Protein AF-A0A538B039-F1 (afdb_monomer_lite)

Sequence (210 aa):
MARVQERHSLLANWRYVLATTNPPKGHVDPVSRWLVLTRAAVLPMTLTAALIAGLLGVNEPGFKWWLFALAPIGILLAHAANNLMNDLFDLDVGTDTGDYPRALYAPHPVLSGMVTRKRLTAAALLVNVLDLAILVVLFVERGWPVVAFALGGFFISAAYTAPPLRLKKHGLGEPSVLVVWGPLLVGGVYYSAVGTIRMKFSGDAKALTM

pLDDT: mean 87.08, std 16.03, range [39.31, 98.75]

Structure (mmCIF, N/CA/C/O backbone):
data_AF-A0A538B039-F1
#
_entry.id   AF-A0A538B039-F1
#
loop_
_atom_site.group_PDB
_atom_site.id
_atom_site.type_symbol
_atom_site.label_atom_id
_atom_site.label_alt_id
_atom_site.label_comp_id
_atom_site.label_asym_id
_atom_site.label_entity_id
_atom_site.label_seq_id
_atom_site.pdbx_PDB_ins_code
_atom_site.Cartn_x
_atom_site.Cartn_y
_atom_site.Cartn_z
_atom_site.occupancy
_atom_site.B_iso_or_equiv
_atom_site.auth_seq_id
_atom_site.auth_comp_id
_atom_site.auth_asym_id
_atom_site.auth_atom_id
_atom_site.pdbx_PDB_model_num
ATOM 1 N N . MET A 1 1 ? 35.711 -12.044 -25.426 1.00 39.31 1 MET A N 1
ATOM 2 C CA . MET A 1 1 ? 35.773 -11.947 -23.951 1.00 39.31 1 MET A CA 1
ATOM 3 C C . MET A 1 1 ? 34.365 -12.103 -23.397 1.00 39.31 1 MET A C 1
ATOM 5 O O . MET A 1 1 ? 33.557 -11.198 -23.559 1.00 39.31 1 MET A O 1
ATOM 9 N N . ALA A 1 2 ? 34.033 -13.268 -22.837 1.00 43.69 2 ALA A N 1
ATOM 10 C CA . ALA A 1 2 ? 32.743 -13.473 -22.184 1.00 43.69 2 ALA A CA 1
ATOM 11 C C . ALA A 1 2 ? 32.723 -12.641 -20.894 1.00 43.69 2 ALA A C 1
ATOM 13 O O . ALA A 1 2 ? 33.539 -12.882 -20.005 1.00 43.69 2 ALA A O 1
ATOM 14 N N . ARG A 1 3 ? 31.842 -11.635 -20.796 1.00 47.69 3 ARG A N 1
ATOM 15 C CA . ARG A 1 3 ? 31.578 -10.982 -19.507 1.00 47.69 3 ARG A CA 1
ATOM 16 C C . ARG A 1 3 ? 31.072 -12.068 -18.570 1.00 47.69 3 ARG A C 1
ATOM 18 O O . ARG A 1 3 ? 29.995 -12.613 -18.795 1.00 47.69 3 ARG A O 1
ATOM 25 N N . VAL A 1 4 ? 31.855 -12.389 -17.545 1.00 50.69 4 VAL A N 1
ATOM 26 C CA . VAL A 1 4 ? 31.370 -13.154 -16.401 1.00 50.69 4 VAL A CA 1
ATOM 27 C C . VAL A 1 4 ? 30.213 -12.339 -15.836 1.00 50.69 4 VAL A C 1
ATOM 29 O O . VAL A 1 4 ? 30.412 -11.258 -15.289 1.00 50.69 4 VAL A O 1
ATOM 32 N N . GLN A 1 5 ? 28.990 -12.798 -16.080 1.00 54.72 5 GLN A N 1
ATOM 33 C CA . GLN A 1 5 ? 27.802 -12.227 -15.472 1.00 54.72 5 GLN A CA 1
ATOM 34 C C . GLN A 1 5 ? 27.979 -12.421 -13.966 1.00 54.72 5 GLN A C 1
ATOM 36 O O . GLN A 1 5 ? 27.930 -13.562 -13.504 1.00 54.72 5 GLN A O 1
ATOM 41 N N . GLU A 1 6 ? 28.274 -11.350 -13.221 1.00 56.66 6 GLU A N 1
ATOM 42 C CA . GLU A 1 6 ? 28.370 -11.420 -11.762 1.00 56.66 6 GLU A CA 1
ATOM 43 C C . GLU A 1 6 ? 27.075 -12.048 -11.243 1.00 56.66 6 GLU A C 1
ATOM 45 O O . GLU A 1 6 ? 25.994 -11.463 -11.341 1.00 56.66 6 GLU A O 1
ATOM 50 N N . ARG A 1 7 ? 27.155 -13.287 -10.755 1.00 57.22 7 ARG A N 1
ATOM 51 C CA . ARG A 1 7 ? 26.022 -13.949 -10.117 1.00 57.22 7 ARG A CA 1
ATOM 52 C C . ARG A 1 7 ? 25.925 -13.399 -8.703 1.00 57.22 7 ARG A C 1
ATOM 54 O O . ARG A 1 7 ? 26.510 -13.948 -7.776 1.00 57.22 7 ARG A O 1
ATOM 61 N N . HIS A 1 8 ? 25.212 -12.290 -8.553 1.00 68.56 8 HIS A N 1
ATOM 62 C CA . HIS A 1 8 ? 24.798 -11.800 -7.242 1.00 68.56 8 HIS A CA 1
ATOM 63 C C . HIS A 1 8 ? 23.824 -12.811 -6.621 1.00 68.56 8 HIS A C 1
ATOM 65 O O . HIS A 1 8 ? 23.019 -13.427 -7.326 1.00 68.56 8 HIS A O 1
ATOM 71 N N . SER A 1 9 ? 23.912 -13.025 -5.306 1.00 87.88 9 SER A N 1
ATOM 72 C CA . SER A 1 9 ? 22.945 -13.874 -4.601 1.00 87.88 9 SER A CA 1
ATOM 73 C C . SER A 1 9 ? 21.550 -13.237 -4.644 1.00 87.88 9 SER A C 1
ATOM 75 O O . SER A 1 9 ? 21.425 -12.014 -4.729 1.00 87.88 9 SER A O 1
ATOM 77 N N . LEU A 1 10 ? 20.483 -14.041 -4.540 1.00 90.62 10 LEU A N 1
ATOM 78 C CA . LEU A 1 10 ? 19.108 -13.513 -4.521 1.00 90.62 10 LEU A CA 1
ATOM 79 C C . LEU A 1 10 ? 18.919 -12.463 -3.414 1.00 90.62 10 LEU A C 1
ATOM 81 O O . LEU A 1 10 ? 18.360 -11.399 -3.653 1.00 90.62 10 LEU A O 1
ATOM 85 N N . LEU A 1 11 ? 19.480 -12.706 -2.226 1.00 91.69 11 LEU A N 1
ATOM 86 C CA . LEU A 1 11 ? 19.440 -11.747 -1.121 1.00 91.69 11 LEU A CA 1
ATOM 87 C C . LEU A 1 11 ? 20.176 -10.440 -1.446 1.00 91.69 11 LEU A C 1
ATOM 89 O O . LEU A 1 11 ? 19.704 -9.370 -1.063 1.00 91.69 11 LEU A O 1
ATOM 93 N N . ALA A 1 12 ? 21.309 -10.503 -2.152 1.00 91.56 12 ALA A N 1
ATOM 94 C CA . ALA A 1 12 ? 22.018 -9.306 -2.595 1.00 91.56 12 ALA A CA 1
ATOM 95 C C . ALA A 1 12 ? 21.174 -8.504 -3.598 1.00 91.56 12 ALA A C 1
ATOM 97 O O . ALA A 1 12 ? 21.049 -7.290 -3.445 1.00 91.56 12 ALA A O 1
ATOM 98 N N . ASN A 1 13 ? 20.512 -9.177 -4.545 1.00 92.31 13 ASN A N 1
ATOM 99 C CA . ASN A 1 13 ? 19.592 -8.535 -5.486 1.00 92.31 13 ASN A CA 1
ATOM 100 C C . ASN A 1 13 ? 18.411 -7.870 -4.774 1.00 92.31 13 ASN A C 1
ATOM 102 O O . ASN A 1 13 ? 18.063 -6.735 -5.088 1.00 92.31 13 ASN A O 1
ATOM 106 N N . TRP A 1 14 ? 17.800 -8.539 -3.795 1.00 94.31 14 TRP A N 1
ATOM 107 C CA . TRP A 1 14 ? 16.666 -7.977 -3.058 1.00 94.31 14 TRP A CA 1
ATOM 108 C C . TRP A 1 14 ? 17.083 -6.759 -2.238 1.00 94.31 14 TRP A C 1
ATOM 110 O O . TRP A 1 14 ? 16.418 -5.727 -2.290 1.00 94.31 14 TRP A O 1
ATOM 120 N N . ARG A 1 15 ? 18.222 -6.837 -1.537 1.00 93.69 15 ARG A N 1
ATOM 121 C CA . ARG A 1 15 ? 18.788 -5.697 -0.799 1.00 93.69 15 ARG A CA 1
ATOM 122 C C . ARG A 1 15 ? 19.122 -4.540 -1.731 1.00 93.69 15 ARG A C 1
ATOM 124 O O . ARG A 1 15 ? 18.837 -3.400 -1.388 1.00 93.69 15 ARG A O 1
ATOM 131 N N . TYR A 1 16 ? 19.677 -4.828 -2.907 1.00 92.69 16 TYR A N 1
ATOM 132 C CA . TYR A 1 16 ? 19.968 -3.815 -3.914 1.00 92.69 16 TYR A CA 1
ATOM 133 C C . TYR A 1 16 ? 18.697 -3.100 -4.380 1.00 92.69 16 TYR A C 1
ATOM 135 O O . TYR A 1 16 ? 18.649 -1.871 -4.361 1.00 92.69 16 TYR A O 1
ATOM 143 N N . VAL A 1 17 ? 17.646 -3.849 -4.732 1.00 93.25 17 VAL A N 1
ATOM 144 C CA . VAL A 1 17 ? 16.359 -3.269 -5.148 1.00 93.25 17 VAL A CA 1
ATOM 145 C C . VAL A 1 17 ? 15.754 -2.421 -4.030 1.00 93.25 17 VAL A C 1
ATOM 147 O O . VAL A 1 17 ? 15.317 -1.301 -4.279 1.00 93.25 17 VAL A O 1
ATOM 150 N N . LEU A 1 18 ? 15.755 -2.917 -2.791 1.00 92.81 18 LEU A N 1
ATOM 151 C CA . LEU A 1 18 ? 15.211 -2.187 -1.642 1.00 92.81 18 LEU A CA 1
ATOM 152 C C . LEU A 1 18 ? 16.022 -0.933 -1.293 1.00 92.81 18 LEU A C 1
ATOM 154 O O . LEU A 1 18 ? 15.450 0.029 -0.799 1.00 92.81 18 LEU A O 1
ATOM 158 N N . ALA A 1 19 ? 17.328 -0.922 -1.558 1.00 91.50 19 ALA A N 1
ATOM 159 C CA . ALA A 1 19 ? 18.180 0.238 -1.307 1.00 91.50 19 ALA A CA 1
ATOM 160 C C . ALA A 1 19 ? 18.122 1.284 -2.429 1.00 91.50 19 ALA A C 1
ATOM 162 O O . ALA A 1 19 ? 18.319 2.467 -2.172 1.00 91.50 19 ALA A O 1
ATOM 163 N N . THR A 1 20 ? 17.890 0.862 -3.675 1.00 89.19 20 THR A N 1
ATOM 164 C CA . THR A 1 20 ? 18.064 1.729 -4.854 1.00 89.19 20 THR A CA 1
ATOM 165 C C . THR A 1 20 ? 16.790 1.977 -5.644 1.00 89.19 20 THR A C 1
ATOM 167 O O . THR A 1 20 ? 16.811 2.798 -6.555 1.00 89.19 20 THR A O 1
ATOM 170 N N . THR A 1 21 ? 15.700 1.255 -5.361 1.00 88.12 21 THR A N 1
ATOM 171 C CA . THR A 1 21 ? 14.475 1.163 -6.185 1.00 88.12 21 THR A CA 1
ATOM 172 C C . THR A 1 21 ? 14.686 0.673 -7.620 1.00 88.12 21 THR A C 1
ATOM 174 O O . THR A 1 21 ? 13.749 0.669 -8.415 1.00 88.12 21 THR A O 1
ATOM 177 N N . ASN A 1 22 ? 15.896 0.229 -7.958 1.00 89.38 22 ASN A N 1
ATOM 178 C CA . ASN A 1 22 ? 16.296 -0.103 -9.315 1.00 89.38 22 ASN A CA 1
ATOM 179 C C . ASN A 1 22 ? 16.477 -1.615 -9.499 1.00 89.38 22 ASN A C 1
ATOM 181 O O . ASN A 1 22 ? 16.836 -2.317 -8.548 1.00 89.38 22 ASN A O 1
ATOM 185 N N . PRO A 1 23 ? 16.255 -2.143 -10.717 1.00 89.69 23 PRO A N 1
ATOM 186 C CA . PRO A 1 23 ? 16.537 -3.543 -11.003 1.00 89.69 23 PRO A CA 1
ATOM 187 C C . PRO A 1 23 ? 18.044 -3.833 -10.889 1.00 89.69 23 PRO A C 1
ATOM 189 O O . PRO A 1 23 ? 18.860 -2.996 -11.286 1.00 89.69 23 PRO A O 1
ATOM 192 N N . PRO A 1 24 ? 18.441 -5.019 -10.389 1.00 88.62 24 PRO A N 1
ATOM 193 C CA . PRO A 1 24 ? 19.843 -5.424 -10.380 1.00 88.62 24 PRO A CA 1
ATOM 194 C C . PRO A 1 24 ? 20.378 -5.540 -11.815 1.00 88.62 24 PRO A C 1
ATOM 196 O O . PRO A 1 24 ? 19.629 -5.784 -12.764 1.00 88.62 24 PRO A O 1
ATOM 199 N N . LYS A 1 25 ? 21.697 -5.393 -11.986 1.00 84.12 25 LYS A N 1
ATOM 200 C CA . LYS A 1 25 ? 22.338 -5.580 -13.295 1.00 84.12 25 LYS A CA 1
ATOM 201 C C . LYS A 1 25 ? 22.189 -7.037 -13.751 1.00 84.12 25 LYS A C 1
ATOM 203 O O . LYS A 1 25 ? 22.506 -7.962 -13.009 1.00 84.12 25 LYS A O 1
ATOM 208 N N . GLY A 1 26 ? 21.783 -7.245 -15.003 1.00 83.31 26 GLY A N 1
ATOM 209 C CA . GLY A 1 26 ? 21.672 -8.579 -15.595 1.00 83.31 26 GLY A CA 1
ATOM 210 C C . GLY A 1 26 ? 20.300 -9.226 -15.387 1.00 83.31 26 GLY A C 1
ATOM 211 O O . GLY A 1 26 ? 19.282 -8.648 -15.754 1.00 83.31 26 GLY A O 1
ATOM 212 N N . HIS A 1 27 ? 20.268 -10.466 -14.887 1.00 82.81 27 HIS A N 1
ATOM 213 C CA . HIS A 1 27 ? 19.018 -11.221 -14.751 1.00 82.81 27 HIS A CA 1
ATOM 214 C C . HIS A 1 27 ? 18.204 -10.724 -13.551 1.00 82.81 27 HIS A C 1
ATOM 216 O O . HIS A 1 27 ? 18.712 -10.689 -12.433 1.00 82.81 27 HIS A O 1
ATOM 222 N N . VAL A 1 28 ? 16.928 -10.409 -13.782 1.00 89.44 28 VAL A N 1
ATOM 223 C CA . VAL A 1 28 ? 15.981 -10.002 -12.736 1.00 89.44 28 VAL A CA 1
ATOM 224 C C . VAL A 1 28 ? 15.049 -11.171 -12.426 1.00 89.44 28 VAL A C 1
ATOM 226 O O . VAL A 1 28 ? 14.195 -11.527 -13.248 1.00 89.44 28 VAL A O 1
ATOM 229 N N . ASP A 1 29 ? 15.212 -11.758 -11.240 1.00 92.88 29 ASP A N 1
ATOM 230 C CA . ASP A 1 29 ? 14.355 -12.838 -10.753 1.00 92.88 29 ASP A CA 1
ATOM 231 C C . ASP A 1 29 ? 12.926 -12.336 -10.447 1.00 92.88 29 ASP A C 1
ATOM 233 O O . ASP A 1 29 ? 12.697 -11.126 -10.337 1.00 92.88 29 ASP A O 1
ATOM 237 N N . PRO A 1 30 ? 11.930 -13.235 -10.324 1.00 94.06 30 PRO A N 1
ATOM 238 C CA . PRO A 1 30 ? 10.543 -12.836 -10.098 1.00 94.06 30 PRO A CA 1
ATOM 239 C C . PRO A 1 30 ? 10.322 -11.970 -8.851 1.00 94.06 30 PRO A C 1
ATOM 241 O O . PRO A 1 30 ? 9.476 -11.078 -8.897 1.00 94.06 30 PRO A O 1
ATOM 244 N N . VAL A 1 31 ? 11.081 -12.191 -7.770 1.00 95.25 31 VAL A N 1
ATOM 245 C CA . VAL A 1 31 ? 10.937 -11.425 -6.524 1.00 95.25 31 VAL A CA 1
ATOM 246 C C . VAL A 1 31 ? 11.544 -10.041 -6.697 1.00 95.25 31 VAL A C 1
ATOM 248 O O . VAL A 1 31 ? 10.855 -9.057 -6.449 1.00 95.25 31 VAL A O 1
ATOM 251 N N . SER A 1 32 ? 12.772 -9.929 -7.211 1.00 94.12 32 SER A N 1
ATOM 252 C CA . SER A 1 32 ? 13.348 -8.620 -7.551 1.00 94.12 32 SER A CA 1
ATOM 253 C C . SER A 1 32 ? 12.460 -7.838 -8.514 1.00 94.12 32 SER A C 1
ATOM 255 O O . SER A 1 32 ? 12.257 -6.643 -8.313 1.00 94.12 32 SER A O 1
ATOM 257 N N . ARG A 1 33 ? 11.875 -8.501 -9.521 1.00 94.31 33 ARG A N 1
ATOM 258 C CA . ARG A 1 33 ? 10.920 -7.865 -10.436 1.00 94.31 33 ARG A CA 1
ATOM 259 C C . ARG A 1 33 ? 9.720 -7.322 -9.669 1.00 94.31 33 ARG A C 1
ATOM 261 O O . ARG A 1 33 ? 9.366 -6.167 -9.863 1.00 94.31 33 ARG A O 1
ATOM 268 N N . TRP A 1 34 ? 9.117 -8.126 -8.796 1.00 95.81 34 TRP A N 1
ATOM 269 C CA . TRP A 1 34 ? 7.987 -7.691 -7.977 1.00 95.81 34 TRP A CA 1
ATOM 270 C C . TRP A 1 34 ? 8.340 -6.488 -7.099 1.00 95.81 34 TRP A C 1
ATOM 272 O O . TRP A 1 34 ? 7.624 -5.493 -7.122 1.00 95.81 34 TRP A O 1
ATOM 282 N N . LEU A 1 35 ? 9.483 -6.538 -6.408 1.00 95.31 35 LEU A N 1
ATOM 283 C CA . LEU A 1 35 ? 9.959 -5.459 -5.541 1.00 95.31 35 LEU A CA 1
ATOM 284 C C . LEU A 1 35 ? 10.177 -4.141 -6.301 1.00 95.31 35 LEU A C 1
ATOM 286 O O . LEU A 1 35 ? 9.859 -3.078 -5.768 1.00 95.31 35 LEU A O 1
ATOM 290 N N . VAL A 1 36 ? 10.693 -4.195 -7.535 1.00 93.69 36 VAL A N 1
ATOM 291 C CA . VAL A 1 36 ? 10.825 -3.004 -8.391 1.00 93.69 36 VAL A CA 1
ATOM 292 C C . VAL A 1 36 ? 9.447 -2.489 -8.809 1.00 93.69 36 VAL A C 1
ATOM 294 O O . VAL A 1 36 ? 9.169 -1.304 -8.644 1.00 93.69 36 VAL A O 1
ATOM 297 N N . LEU A 1 37 ? 8.572 -3.373 -9.306 1.00 93.50 37 LEU A N 1
ATOM 298 C CA . LEU A 1 37 ? 7.239 -3.007 -9.800 1.00 93.50 37 LEU A CA 1
ATOM 299 C C . LEU A 1 37 ? 6.373 -2.349 -8.721 1.00 93.50 37 LEU A C 1
ATOM 301 O O . LEU A 1 37 ? 5.734 -1.335 -8.975 1.00 93.50 37 LEU A O 1
ATOM 305 N N . THR A 1 38 ? 6.366 -2.889 -7.503 1.00 94.56 38 THR A N 1
ATOM 306 C CA . THR A 1 38 ? 5.582 -2.317 -6.397 1.00 94.56 38 THR A CA 1
ATOM 307 C C . THR A 1 38 ? 6.271 -1.140 -5.714 1.00 94.56 38 THR A C 1
ATOM 309 O O . THR A 1 38 ? 5.688 -0.540 -4.809 1.00 94.56 38 THR A O 1
ATOM 312 N N . ARG A 1 39 ? 7.512 -0.821 -6.112 1.00 93.69 39 ARG A N 1
ATOM 313 C CA . ARG A 1 39 ? 8.406 0.135 -5.443 1.00 93.69 39 ARG A CA 1
ATOM 314 C C . ARG A 1 39 ? 8.539 -0.182 -3.957 1.00 93.69 39 ARG A C 1
ATOM 316 O O . ARG A 1 39 ? 8.370 0.674 -3.094 1.00 93.69 39 ARG A O 1
ATOM 323 N N . ALA A 1 40 ? 8.853 -1.437 -3.649 1.00 94.69 40 ALA A N 1
ATOM 324 C CA . ALA A 1 40 ? 8.874 -1.950 -2.284 1.00 94.69 40 ALA A CA 1
ATOM 325 C C . ALA A 1 40 ? 9.755 -1.134 -1.318 1.00 94.69 40 ALA A C 1
ATOM 327 O O . ALA A 1 40 ? 9.459 -1.092 -0.129 1.00 94.69 40 ALA A O 1
ATOM 328 N N . ALA A 1 41 ? 10.783 -0.436 -1.812 1.00 93.69 41 ALA A N 1
ATOM 329 C CA . ALA A 1 41 ? 11.639 0.434 -1.002 1.00 93.69 41 ALA A CA 1
ATOM 330 C C . ALA A 1 41 ? 10.893 1.588 -0.303 1.00 93.69 41 ALA A C 1
ATOM 332 O O . ALA A 1 41 ? 11.369 2.075 0.717 1.00 93.69 41 ALA A O 1
ATOM 333 N N . VAL A 1 42 ? 9.733 2.020 -0.822 1.00 92.88 42 VAL A N 1
ATOM 334 C CA . VAL A 1 42 ? 8.900 3.067 -0.197 1.00 92.88 42 VAL A CA 1
ATOM 335 C C . VAL A 1 42 ? 7.742 2.497 0.627 1.00 92.88 42 VAL A C 1
ATOM 337 O O . VAL A 1 42 ? 6.969 3.238 1.221 1.00 92.88 42 VAL A O 1
ATOM 340 N N . LEU A 1 43 ? 7.593 1.177 0.723 1.00 95.69 43 LEU A N 1
ATOM 341 C CA . LEU A 1 43 ? 6.592 0.578 1.610 1.00 95.69 43 LEU A CA 1
ATOM 342 C C . LEU A 1 43 ? 6.932 0.696 3.112 1.00 95.69 43 LEU A C 1
ATOM 344 O O . LEU A 1 43 ? 5.990 0.839 3.894 1.00 95.69 43 LEU A O 1
ATOM 348 N N . PRO A 1 44 ? 8.209 0.735 3.557 1.00 96.25 44 PRO A N 1
ATOM 349 C CA . PRO A 1 44 ? 8.549 0.944 4.962 1.00 96.25 44 PRO A CA 1
ATOM 350 C C . PRO A 1 44 ? 7.914 2.185 5.596 1.00 96.25 44 PRO A C 1
ATOM 352 O O . PRO A 1 44 ? 7.435 2.077 6.714 1.00 96.25 44 PRO A O 1
ATOM 355 N N . MET A 1 45 ? 7.800 3.330 4.905 1.00 94.81 45 MET A N 1
ATOM 356 C CA . MET A 1 45 ? 7.103 4.510 5.471 1.00 94.81 45 MET A CA 1
ATOM 357 C C . MET A 1 45 ? 5.622 4.231 5.776 1.00 94.81 45 MET A C 1
ATOM 359 O O . MET A 1 45 ? 5.070 4.749 6.742 1.00 94.81 45 MET A O 1
ATOM 363 N N . THR A 1 46 ? 4.985 3.374 4.977 1.00 97.31 46 THR A N 1
ATOM 364 C CA . THR A 1 46 ? 3.575 2.984 5.143 1.00 97.31 46 THR A CA 1
ATOM 365 C C . THR A 1 46 ? 3.429 2.016 6.303 1.00 97.31 46 THR A C 1
ATOM 367 O O . THR A 1 46 ? 2.554 2.192 7.148 1.00 97.31 46 THR A O 1
ATOM 370 N N . LEU A 1 47 ? 4.338 1.041 6.386 1.00 97.88 47 LEU A N 1
ATOM 371 C CA . LEU A 1 47 ? 4.408 0.128 7.517 1.00 97.88 47 LEU A CA 1
ATOM 372 C C . LEU A 1 47 ? 4.669 0.888 8.822 1.00 97.88 47 LEU A C 1
ATOM 374 O O . LEU A 1 47 ? 3.971 0.655 9.798 1.00 97.88 47 LEU A O 1
ATOM 378 N N . THR A 1 48 ? 5.609 1.834 8.839 1.00 97.75 48 THR A N 1
ATOM 379 C CA . THR A 1 48 ? 5.902 2.657 10.019 1.00 97.75 48 THR A CA 1
ATOM 380 C C . THR A 1 48 ? 4.671 3.429 10.484 1.00 97.75 48 THR A C 1
ATOM 382 O O . THR A 1 48 ? 4.347 3.383 11.667 1.00 97.75 48 THR A O 1
ATOM 385 N N . ALA A 1 49 ? 3.938 4.082 9.577 1.00 97.56 49 ALA A N 1
ATOM 386 C CA . ALA A 1 49 ? 2.705 4.785 9.932 1.00 97.56 49 ALA A CA 1
ATOM 387 C C . ALA A 1 49 ? 1.635 3.829 10.503 1.00 97.56 49 ALA A C 1
ATOM 389 O O . ALA A 1 49 ? 0.997 4.130 11.513 1.00 97.56 49 ALA A O 1
ATOM 390 N N . ALA A 1 50 ? 1.495 2.632 9.929 1.00 98.38 50 ALA A N 1
ATOM 391 C CA . ALA A 1 50 ? 0.592 1.608 10.449 1.00 98.38 50 ALA A CA 1
ATOM 392 C C . ALA A 1 50 ? 1.021 1.090 11.838 1.00 98.38 50 ALA A C 1
ATOM 394 O O . ALA A 1 50 ? 0.184 0.889 12.715 1.00 98.38 50 ALA A O 1
ATOM 395 N N . LEU A 1 51 ? 2.325 0.923 12.078 1.00 98.38 51 LEU A N 1
ATOM 396 C CA . LEU A 1 51 ? 2.858 0.535 13.386 1.00 98.38 51 LEU A CA 1
ATOM 397 C C . LEU A 1 51 ? 2.650 1.632 14.435 1.00 98.38 51 LEU A C 1
ATOM 399 O O . LEU A 1 51 ? 2.304 1.312 15.569 1.00 98.38 51 LEU A O 1
ATOM 403 N N . ILE A 1 52 ? 2.779 2.910 14.063 1.00 98.31 52 ILE A N 1
ATOM 404 C CA . ILE A 1 52 ? 2.435 4.041 14.938 1.00 98.31 52 ILE A CA 1
ATOM 405 C C . ILE A 1 52 ? 0.963 3.956 15.360 1.00 98.31 52 ILE A C 1
ATOM 407 O O . ILE A 1 52 ? 0.664 4.102 16.541 1.00 98.31 52 ILE A O 1
ATOM 411 N N . ALA A 1 53 ? 0.046 3.646 14.439 1.00 97.94 53 ALA A N 1
ATOM 412 C CA . ALA A 1 53 ? -1.362 3.436 14.781 1.00 97.94 53 ALA A CA 1
ATOM 413 C C . ALA A 1 53 ? -1.559 2.297 15.795 1.00 97.94 53 ALA A C 1
ATOM 415 O O . ALA A 1 53 ? -2.349 2.427 16.730 1.00 97.94 53 ALA A O 1
ATOM 416 N N . GLY A 1 54 ? -0.803 1.206 15.641 1.00 97.75 54 GLY A N 1
ATOM 417 C CA . GLY A 1 54 ? -0.763 0.110 16.608 1.00 97.75 54 GLY A CA 1
ATOM 418 C C . GLY A 1 54 ? -0.291 0.566 17.985 1.00 97.75 54 GLY A C 1
ATOM 419 O O . GLY A 1 54 ? -0.970 0.311 18.973 1.00 97.75 54 GLY A O 1
ATOM 420 N N . LEU A 1 55 ? 0.821 1.303 18.051 1.00 97.81 55 LEU A N 1
ATOM 421 C CA . LEU A 1 55 ? 1.356 1.851 19.303 1.00 97.81 55 LEU A CA 1
ATOM 422 C C . LEU A 1 55 ? 0.357 2.781 20.005 1.00 97.81 55 LEU A C 1
ATOM 424 O O . LEU A 1 55 ? 0.229 2.729 21.225 1.00 97.81 55 LEU A O 1
ATOM 428 N N . LEU A 1 56 ? -0.374 3.597 19.242 1.00 96.19 56 LEU A N 1
ATOM 429 C CA . LEU A 1 56 ? -1.407 4.487 19.775 1.00 96.19 56 LEU A CA 1
ATOM 430 C C . LEU A 1 56 ? -2.657 3.728 20.250 1.00 96.19 56 LEU A C 1
ATOM 432 O O . LEU A 1 56 ? -3.328 4.180 21.174 1.00 96.19 56 LEU A O 1
ATOM 436 N N . GLY A 1 57 ? -2.995 2.605 19.609 1.00 96.56 57 GLY A N 1
ATOM 437 C CA . GLY A 1 57 ? -4.250 1.882 19.831 1.00 96.56 57 GLY A CA 1
ATOM 438 C C . GLY A 1 57 ? -4.170 0.667 20.748 1.00 96.56 57 GLY A C 1
ATOM 439 O O . GLY A 1 57 ? -5.202 0.260 21.267 1.00 96.56 57 GLY A O 1
ATOM 440 N N . VAL A 1 58 ? -2.991 0.081 20.969 1.00 97.62 58 VAL A N 1
ATOM 441 C CA . VAL A 1 58 ? -2.853 -1.248 21.602 1.00 97.62 58 VAL A CA 1
ATOM 442 C C . VAL A 1 58 ? -3.468 -1.350 23.005 1.00 97.62 58 VAL A C 1
ATOM 444 O O . VAL A 1 58 ? -3.914 -2.423 23.398 1.00 97.62 58 VAL A O 1
ATOM 447 N N . ASN A 1 59 ? -3.533 -0.238 23.742 1.00 95.94 59 ASN A N 1
ATOM 448 C CA . ASN A 1 59 ? -4.120 -0.173 25.086 1.00 95.94 59 ASN A CA 1
ATOM 449 C C . ASN A 1 59 ? -5.549 0.396 25.109 1.00 95.94 59 ASN A C 1
ATOM 451 O O . ASN A 1 59 ? -6.119 0.579 26.184 1.00 95.94 59 ASN A O 1
ATOM 455 N N . GLU A 1 60 ? -6.130 0.720 23.954 1.00 95.88 60 GLU A N 1
ATOM 456 C CA . GLU A 1 60 ? -7.481 1.269 23.891 1.00 95.88 60 GLU A CA 1
ATOM 457 C C . GLU A 1 60 ? -8.535 0.148 23.931 1.00 95.88 60 GLU A C 1
ATOM 459 O O . GLU A 1 60 ? -8.354 -0.921 23.332 1.00 95.88 60 GLU A O 1
ATOM 464 N N . PRO A 1 61 ? -9.669 0.369 24.621 1.00 94.38 61 PRO A N 1
ATOM 465 C CA . PRO A 1 61 ? -10.756 -0.599 24.645 1.00 94.38 61 PRO A CA 1
ATOM 466 C C . PRO A 1 61 ? -11.253 -0.909 23.229 1.00 94.38 61 PRO A C 1
ATOM 468 O O . PRO A 1 61 ? -11.539 -0.005 22.447 1.00 94.38 61 PRO A O 1
ATOM 471 N N . GLY A 1 62 ? -11.401 -2.196 22.912 1.00 94.69 62 GLY A N 1
ATOM 472 C CA . GLY A 1 62 ? -11.883 -2.648 21.602 1.00 94.69 62 GLY A CA 1
ATOM 473 C C . GLY A 1 62 ? -10.788 -2.917 20.567 1.00 94.69 62 GLY A C 1
ATOM 474 O O . GLY A 1 62 ? -11.121 -3.333 19.450 1.00 94.69 62 GLY A O 1
ATOM 475 N N . PHE A 1 63 ? -9.508 -2.748 20.928 1.00 97.88 63 PHE A N 1
ATOM 476 C CA . PHE A 1 63 ? -8.389 -3.165 20.085 1.00 97.88 63 PHE A CA 1
ATOM 477 C C . PHE A 1 63 ? -8.453 -4.671 19.785 1.00 97.88 63 PHE A C 1
ATOM 479 O O . PHE A 1 63 ? -8.369 -5.510 20.683 1.00 97.88 63 PHE A O 1
ATOM 486 N N . LYS A 1 64 ? -8.594 -5.028 18.505 1.00 98.50 64 LYS A N 1
ATOM 487 C CA . LYS A 1 64 ? -8.575 -6.415 18.023 1.00 98.50 64 LYS A CA 1
ATOM 488 C C . LYS A 1 64 ? -7.291 -6.662 17.231 1.00 98.50 64 LYS A C 1
ATOM 490 O O . LYS A 1 64 ? -7.125 -6.130 16.134 1.00 98.50 64 LYS A O 1
ATOM 495 N N . TRP A 1 65 ? -6.424 -7.537 17.743 1.00 98.31 65 TRP A N 1
ATOM 496 C CA . TRP A 1 65 ? -5.137 -7.881 17.116 1.00 98.31 65 TRP A CA 1
ATOM 497 C C . TRP A 1 65 ? -5.254 -8.353 15.669 1.00 98.31 65 TRP A C 1
ATOM 499 O O . TRP A 1 65 ? -4.420 -8.006 14.842 1.00 98.31 65 TRP A O 1
ATOM 509 N N . TRP A 1 66 ? -6.294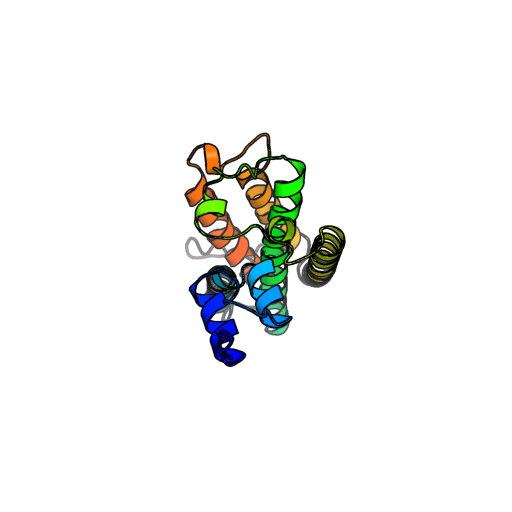 -9.116 15.342 1.00 98.56 66 TRP A N 1
ATOM 510 C CA . TRP A 1 66 ? -6.472 -9.626 13.986 1.00 98.56 66 TRP A CA 1
ATOM 511 C C . TRP A 1 66 ? -6.871 -8.521 12.994 1.00 98.56 66 TRP A C 1
ATOM 513 O O . TRP A 1 66 ? -6.392 -8.525 11.865 1.00 98.56 66 TRP A O 1
ATOM 523 N N . LEU A 1 67 ? -7.666 -7.529 13.420 1.00 98.56 67 LEU A N 1
ATOM 524 C CA . LEU A 1 67 ? -7.972 -6.348 12.604 1.00 98.56 67 LEU A CA 1
ATOM 525 C C . LEU A 1 67 ? -6.749 -5.446 12.463 1.00 98.56 67 LEU A C 1
ATOM 527 O O . LEU A 1 67 ? -6.497 -4.915 11.384 1.00 98.56 67 LEU A O 1
ATOM 531 N N . PHE A 1 68 ? -5.954 -5.325 13.529 1.00 98.56 68 PHE A N 1
ATOM 532 C CA . PHE A 1 68 ? -4.665 -4.649 13.461 1.00 98.56 68 PHE A CA 1
ATOM 533 C C . PHE A 1 68 ? -3.664 -5.373 12.560 1.00 98.56 68 PHE A C 1
ATOM 535 O O . PHE A 1 68 ? -2.847 -4.710 11.950 1.00 98.56 68 PHE A O 1
ATOM 542 N N . ALA A 1 69 ? -3.696 -6.698 12.439 1.00 98.44 69 ALA A N 1
ATOM 543 C CA . ALA A 1 69 ? -2.854 -7.406 11.475 1.00 98.44 69 ALA A CA 1
ATOM 544 C C . ALA A 1 69 ? -3.360 -7.202 10.037 1.00 98.44 69 ALA A C 1
ATOM 546 O O . ALA A 1 69 ? -2.566 -7.025 9.115 1.00 98.44 69 ALA A O 1
ATOM 547 N N . LEU A 1 70 ? -4.681 -7.190 9.848 1.00 98.69 70 LEU A N 1
ATOM 548 C CA . LEU A 1 70 ? -5.314 -7.104 8.536 1.00 98.69 70 LEU A CA 1
ATOM 549 C C . LEU A 1 70 ? -5.218 -5.700 7.908 1.00 98.69 70 LEU A C 1
ATOM 551 O O . LEU A 1 70 ? -4.942 -5.582 6.716 1.00 98.69 70 LEU A O 1
ATOM 555 N N . ALA A 1 71 ? -5.398 -4.632 8.690 1.00 98.50 71 ALA A N 1
ATOM 556 C CA . ALA A 1 71 ? -5.409 -3.259 8.173 1.00 98.50 71 ALA A CA 1
ATOM 557 C C . ALA A 1 71 ? -4.065 -2.785 7.564 1.00 98.50 71 ALA A C 1
ATOM 559 O O . ALA A 1 71 ? -4.086 -2.219 6.469 1.00 98.50 71 ALA A O 1
ATOM 560 N N . PRO A 1 72 ? -2.889 -3.045 8.172 1.00 98.56 72 PRO A N 1
ATOM 561 C CA . PRO A 1 72 ? -1.584 -2.796 7.568 1.00 98.56 72 PRO A CA 1
ATOM 562 C C . PRO A 1 72 ? -1.369 -3.582 6.272 1.00 98.56 72 PRO A C 1
ATOM 564 O O . PRO A 1 72 ? -0.757 -3.064 5.345 1.00 98.56 72 PRO A O 1
ATOM 567 N N . ILE A 1 73 ? -1.880 -4.816 6.179 1.00 98.75 73 ILE A N 1
ATOM 568 C CA . ILE A 1 73 ? -1.804 -5.598 4.937 1.00 98.75 73 ILE A CA 1
ATOM 569 C C . ILE A 1 73 ? -2.615 -4.899 3.843 1.00 98.75 73 ILE A C 1
ATOM 571 O O . ILE A 1 73 ? -2.078 -4.677 2.761 1.00 98.75 73 ILE A O 1
ATOM 575 N N . GLY A 1 74 ? -3.853 -4.489 4.143 1.00 98.31 74 GLY A N 1
ATOM 576 C CA . GLY A 1 74 ? -4.688 -3.708 3.224 1.00 98.31 74 GLY A CA 1
ATOM 577 C C . GLY A 1 74 ? -3.970 -2.452 2.734 1.00 98.31 74 GLY A C 1
ATOM 578 O O . GLY A 1 74 ? -3.707 -2.311 1.548 1.00 98.31 74 GLY A O 1
ATOM 579 N N . ILE A 1 75 ? -3.504 -1.586 3.638 1.00 97.75 75 ILE A N 1
ATOM 580 C CA . ILE A 1 75 ? -2.865 -0.333 3.210 1.00 97.75 75 ILE A CA 1
ATOM 581 C C . ILE A 1 75 ? -1.545 -0.542 2.441 1.00 97.75 75 ILE A C 1
ATOM 583 O O . ILE A 1 75 ? -1.214 0.243 1.550 1.00 97.75 75 ILE A O 1
ATOM 587 N N . LEU A 1 76 ? -0.782 -1.601 2.736 1.00 98.44 76 LEU A N 1
ATOM 588 C CA . LEU A 1 76 ? 0.404 -1.955 1.952 1.00 98.44 76 LEU A CA 1
ATOM 589 C C . LEU A 1 76 ? 0.025 -2.408 0.537 1.00 98.44 76 LEU A C 1
ATOM 591 O O . LEU A 1 76 ? 0.710 -2.033 -0.418 1.00 98.44 76 LEU A O 1
ATOM 595 N N . LEU A 1 77 ? -1.066 -3.168 0.391 1.00 98.44 77 LEU A N 1
ATOM 596 C CA . LEU A 1 77 ? -1.623 -3.525 -0.914 1.00 98.44 77 LEU A CA 1
ATOM 597 C C . LEU A 1 77 ? -2.148 -2.286 -1.643 1.00 98.44 77 LEU A C 1
ATOM 599 O O . LEU A 1 77 ? -1.805 -2.112 -2.808 1.00 98.44 77 LEU A O 1
ATOM 603 N N . ALA A 1 78 ? -2.868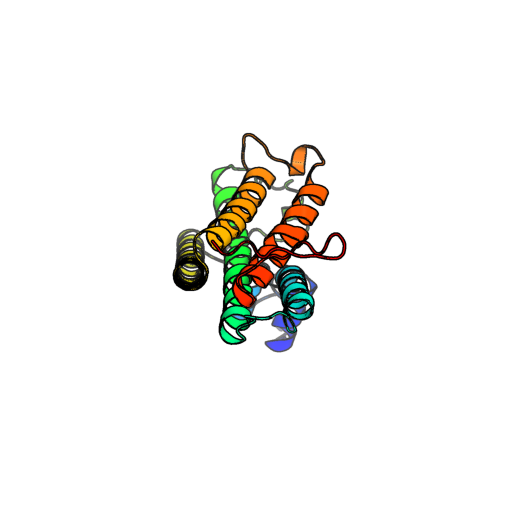 -1.387 -0.970 1.00 97.38 78 ALA A N 1
ATOM 604 C CA . ALA A 1 78 ? -3.341 -0.127 -1.540 1.00 97.38 78 ALA A CA 1
ATO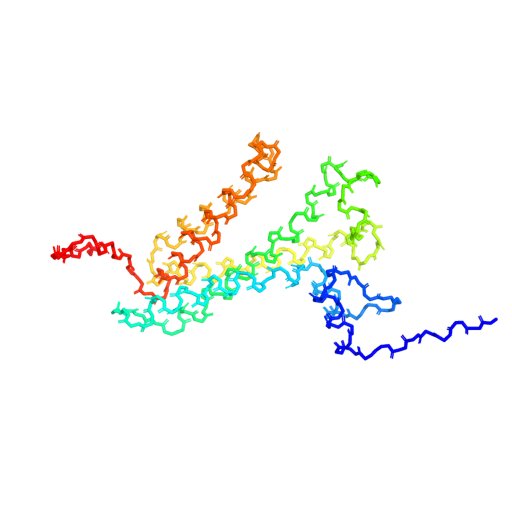M 605 C C . ALA A 1 78 ? -2.180 0.738 -2.066 1.00 97.38 78 ALA A C 1
ATOM 607 O O . ALA A 1 78 ? -2.231 1.259 -3.182 1.00 97.38 78 ALA A O 1
ATOM 608 N N . HIS A 1 79 ? -1.082 0.855 -1.311 1.00 97.19 79 HIS A N 1
ATOM 609 C CA . HIS A 1 79 ? 0.101 1.593 -1.760 1.00 97.19 79 HIS A CA 1
ATOM 610 C C . HIS A 1 79 ? 0.801 0.884 -2.931 1.00 97.19 79 HIS A C 1
ATOM 612 O O . HIS A 1 79 ? 1.146 1.526 -3.926 1.00 97.19 79 HIS A O 1
ATOM 618 N N . ALA A 1 80 ? 0.963 -0.441 -2.875 1.00 97.19 80 ALA A N 1
ATOM 619 C CA . ALA A 1 80 ? 1.507 -1.203 -3.997 1.00 97.19 80 ALA A CA 1
ATOM 620 C C . ALA A 1 80 ? 0.637 -1.049 -5.260 1.00 97.19 80 ALA A C 1
ATOM 622 O O . ALA A 1 80 ? 1.170 -0.773 -6.334 1.00 97.19 80 ALA A O 1
ATOM 623 N N . ALA A 1 81 ? -0.689 -1.144 -5.133 1.00 96.06 81 ALA A N 1
ATOM 624 C CA . ALA A 1 81 ? -1.647 -0.910 -6.207 1.00 96.06 81 ALA A CA 1
ATOM 625 C C . ALA A 1 81 ? -1.503 0.501 -6.780 1.00 96.06 81 ALA A C 1
ATOM 627 O O . ALA A 1 81 ? -1.395 0.645 -7.994 1.00 96.06 81 ALA A O 1
ATOM 628 N N . ASN A 1 82 ? -1.413 1.530 -5.934 1.00 93.81 82 ASN A N 1
ATOM 629 C CA . ASN A 1 82 ? -1.186 2.906 -6.369 1.00 93.81 82 ASN A CA 1
ATOM 630 C C . ASN A 1 82 ? 0.117 3.046 -7.173 1.00 93.81 82 ASN A C 1
ATOM 632 O O . ASN A 1 82 ? 0.152 3.739 -8.188 1.00 93.81 82 ASN A O 1
ATOM 636 N N . ASN A 1 83 ? 1.189 2.359 -6.773 1.00 93.56 83 ASN A N 1
ATOM 637 C CA . ASN A 1 83 ? 2.448 2.368 -7.519 1.00 93.56 83 ASN A CA 1
ATOM 638 C C . ASN A 1 83 ? 2.311 1.717 -8.903 1.00 93.56 83 ASN A C 1
ATOM 640 O O . ASN A 1 83 ? 2.726 2.328 -9.890 1.00 93.56 83 ASN A O 1
ATOM 644 N N . LEU A 1 84 ? 1.664 0.549 -8.986 1.00 94.12 84 LEU A N 1
ATOM 645 C CA . LEU A 1 84 ? 1.410 -0.148 -10.254 1.00 94.12 84 LEU A CA 1
ATOM 646 C C . LEU A 1 84 ? 0.476 0.652 -11.174 1.00 94.12 84 LEU A C 1
ATOM 648 O O . LEU A 1 84 ? 0.720 0.745 -12.374 1.00 94.12 84 LEU A O 1
ATOM 652 N N . MET A 1 85 ? -0.584 1.243 -10.615 1.00 90.81 85 MET A N 1
ATOM 653 C CA . MET A 1 85 ? -1.537 2.076 -11.350 1.00 90.81 85 MET A CA 1
ATOM 654 C C . MET A 1 85 ? -0.875 3.348 -11.877 1.00 90.81 85 MET A C 1
ATOM 656 O O . MET A 1 85 ? -1.130 3.722 -13.015 1.00 90.81 85 MET A O 1
ATOM 660 N N . ASN A 1 86 ? 0.024 3.972 -11.109 1.00 87.75 86 ASN A N 1
ATOM 661 C CA . ASN A 1 86 ? 0.809 5.107 -11.597 1.00 87.75 86 ASN A CA 1
ATOM 662 C C . ASN A 1 86 ? 1.649 4.726 -12.828 1.00 87.75 86 ASN A C 1
ATOM 664 O O . ASN A 1 86 ? 1.581 5.434 -13.823 1.00 87.75 86 ASN A O 1
ATOM 668 N N . ASP A 1 87 ? 2.355 3.586 -12.812 1.00 88.50 87 ASP A N 1
ATOM 669 C CA . ASP A 1 87 ? 3.102 3.124 -14.000 1.00 88.50 87 ASP A CA 1
ATOM 670 C C . ASP A 1 87 ? 2.166 2.778 -15.187 1.00 88.50 87 ASP A C 1
ATOM 672 O O . ASP A 1 87 ? 2.574 2.832 -16.343 1.00 88.50 87 ASP A O 1
ATOM 676 N N . LEU A 1 88 ? 0.899 2.416 -14.946 1.00 87.06 88 LEU A N 1
ATOM 677 C CA . LEU A 1 88 ? -0.083 2.214 -16.022 1.00 87.06 88 LEU A CA 1
ATOM 678 C C . LEU A 1 88 ? -0.591 3.536 -16.604 1.00 87.06 88 LEU A C 1
ATOM 680 O O . LEU A 1 88 ? -0.699 3.650 -17.821 1.00 87.06 88 LEU A O 1
ATOM 684 N N . PHE A 1 89 ? -0.896 4.522 -15.760 1.00 81.25 89 PHE A N 1
ATOM 685 C CA . PHE A 1 89 ? -1.373 5.831 -16.206 1.00 81.25 89 PHE A CA 1
ATOM 686 C C . PHE A 1 89 ? -0.274 6.643 -16.893 1.00 81.25 89 PHE A C 1
ATOM 688 O O . PHE A 1 89 ? -0.559 7.328 -17.876 1.00 81.25 89 PHE A O 1
ATOM 695 N N . ASP A 1 90 ? 0.975 6.526 -16.436 1.00 76.31 90 ASP A N 1
ATOM 696 C CA . ASP A 1 90 ? 2.126 7.191 -17.056 1.00 76.31 90 ASP A CA 1
ATOM 697 C C . ASP A 1 90 ? 2.299 6.761 -18.535 1.00 76.31 90 ASP A C 1
ATOM 699 O O . ASP A 1 90 ? 2.672 7.588 -19.372 1.00 76.31 90 ASP A O 1
ATOM 703 N N . LEU A 1 91 ? 1.909 5.524 -18.894 1.00 75.31 91 LEU A N 1
ATOM 704 C CA . LEU A 1 91 ? 1.881 5.043 -20.287 1.00 75.31 91 LEU A CA 1
ATOM 705 C C . LEU A 1 91 ? 0.801 5.702 -21.152 1.00 75.31 91 LEU A C 1
ATOM 707 O O . LEU A 1 91 ? 1.005 5.866 -22.353 1.00 75.31 91 LEU A O 1
ATOM 711 N N . ASP A 1 92 ? -0.357 6.021 -20.574 1.00 65.88 92 ASP A N 1
ATOM 712 C CA . ASP A 1 92 ? -1.523 6.507 -21.321 1.00 65.88 92 ASP A CA 1
ATOM 713 C C . ASP A 1 92 ? -1.504 8.029 -21.515 1.00 65.88 92 ASP A C 1
ATOM 715 O O . ASP A 1 92 ? -2.027 8.537 -22.504 1.00 65.88 92 ASP A O 1
ATOM 719 N N . VAL A 1 93 ? -0.878 8.768 -20.594 1.00 58.66 93 VAL A N 1
ATOM 720 C CA . VAL A 1 93 ? -0.828 10.241 -20.629 1.00 58.66 93 VAL A CA 1
ATOM 721 C C . VAL A 1 93 ? 0.343 10.762 -21.481 1.00 58.66 93 VAL A C 1
ATOM 723 O O . VAL A 1 93 ? 0.419 11.958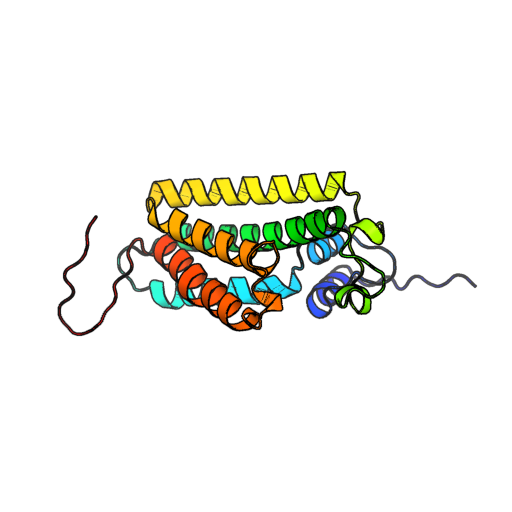 -21.762 1.00 58.66 93 VAL A O 1
ATOM 726 N N . GLY A 1 94 ? 1.256 9.889 -21.926 1.00 53.88 94 GLY A N 1
ATOM 727 C CA . GLY A 1 94 ? 2.423 10.285 -22.727 1.00 53.88 94 GLY A CA 1
ATOM 728 C C . GLY A 1 94 ? 3.415 11.171 -21.962 1.00 53.88 94 GLY A C 1
ATOM 729 O O . GLY A 1 94 ? 4.206 11.885 -22.572 1.00 53.88 94 GLY A O 1
ATOM 730 N N . THR A 1 95 ? 3.357 11.160 -20.625 1.00 52.75 95 THR A N 1
ATOM 731 C CA . THR A 1 95 ? 4.236 11.943 -19.739 1.00 52.75 95 THR A CA 1
ATOM 732 C C . THR A 1 95 ? 5.650 11.385 -19.624 1.00 52.75 95 THR A C 1
ATOM 734 O O . THR A 1 95 ? 6.536 12.107 -19.170 1.00 52.75 95 THR A O 1
ATOM 737 N N . ASP A 1 96 ? 5.872 10.148 -20.066 1.00 51.22 96 ASP A N 1
ATOM 738 C CA . ASP A 1 96 ? 7.198 9.548 -20.202 1.00 51.22 96 ASP A CA 1
ATOM 739 C C . ASP A 1 96 ? 7.855 9.985 -21.524 1.00 51.22 96 ASP A C 1
ATOM 741 O O . ASP A 1 96 ? 7.983 9.219 -22.480 1.00 51.22 96 ASP A O 1
ATOM 745 N N . THR A 1 97 ? 8.285 11.246 -21.590 1.00 53.84 97 THR A N 1
ATOM 746 C CA . THR A 1 97 ? 9.359 11.649 -22.509 1.00 53.84 97 THR A CA 1
ATOM 747 C C . THR A 1 97 ? 10.711 11.301 -21.875 1.00 53.84 97 THR A C 1
ATOM 749 O O . THR A 1 97 ? 10.811 11.167 -20.655 1.00 53.84 97 THR A O 1
ATOM 752 N N . GLY A 1 98 ? 11.776 11.153 -22.673 1.00 49.03 98 GLY A N 1
ATOM 753 C CA . GLY A 1 98 ? 13.127 10.844 -22.162 1.00 49.03 98 GLY A CA 1
ATOM 754 C C . GLY A 1 98 ? 13.655 11.836 -21.109 1.00 49.03 98 GLY A C 1
ATOM 755 O O . GLY A 1 98 ? 14.542 11.489 -20.336 1.00 49.03 98 GLY A O 1
ATOM 756 N N . ASP A 1 99 ? 13.048 13.024 -21.038 1.00 53.00 99 ASP A N 1
ATOM 757 C CA . ASP A 1 99 ? 13.375 14.110 -20.112 1.00 53.00 99 ASP A CA 1
ATOM 758 C C . ASP A 1 99 ? 12.519 14.104 -18.829 1.00 53.00 99 ASP A C 1
ATOM 760 O O . ASP A 1 99 ? 12.646 14.996 -17.985 1.00 53.00 99 ASP A O 1
ATOM 764 N N . TYR A 1 100 ? 11.621 13.126 -18.654 1.00 60.81 100 TYR A N 1
ATOM 765 C CA . TYR A 1 100 ? 10.851 12.990 -17.421 1.00 60.81 100 TYR A CA 1
ATOM 766 C C . TYR A 1 100 ? 11.815 12.752 -16.243 1.00 60.81 100 TYR A C 1
ATOM 768 O O . TYR A 1 100 ? 12.600 11.803 -16.292 1.00 60.81 100 TYR A O 1
ATOM 776 N N . PRO A 1 101 ? 11.766 13.542 -15.148 1.00 59.72 101 PRO A N 1
ATOM 777 C CA . PRO A 1 101 ? 12.782 13.490 -14.092 1.00 59.72 101 PRO A CA 1
ATOM 778 C C . PRO A 1 101 ? 13.025 12.101 -13.500 1.00 59.72 101 PRO A C 1
ATOM 780 O O . PRO A 1 101 ? 14.137 11.806 -13.080 1.00 59.72 101 PRO A O 1
ATOM 783 N N . ARG A 1 102 ? 12.008 11.228 -13.477 1.00 67.56 102 ARG A N 1
ATOM 784 C CA . ARG A 1 102 ? 12.154 9.848 -12.991 1.00 67.56 102 ARG A CA 1
ATOM 785 C C . ARG A 1 102 ? 12.957 8.965 -13.945 1.00 67.56 102 ARG A C 1
ATOM 787 O O . ARG A 1 102 ? 13.714 8.125 -13.467 1.00 67.56 102 ARG A O 1
ATOM 794 N N . ALA A 1 103 ? 12.845 9.175 -15.257 1.00 61.44 103 ALA A N 1
ATOM 795 C CA . ALA A 1 103 ? 13.610 8.425 -16.252 1.00 61.44 103 ALA A CA 1
ATOM 796 C C . ALA A 1 103 ? 15.131 8.610 -16.074 1.00 61.44 103 ALA A C 1
ATOM 798 O O . ALA A 1 103 ? 15.900 7.729 -16.451 1.00 61.44 103 ALA A O 1
ATOM 799 N N . LEU A 1 104 ? 15.556 9.702 -15.422 1.00 61.50 104 LEU A N 1
ATOM 800 C CA . LEU A 1 104 ? 16.958 9.987 -15.106 1.00 61.50 104 LEU A CA 1
ATOM 801 C C . LEU A 1 104 ? 17.566 9.040 -14.058 1.00 61.50 104 LEU A C 1
ATOM 803 O O . LEU A 1 104 ? 18.787 8.910 -14.006 1.00 61.50 104 LEU A O 1
ATOM 807 N N . TYR A 1 105 ? 16.754 8.398 -13.210 1.00 63.59 105 TYR A N 1
ATOM 808 C CA . TYR A 1 105 ? 17.260 7.572 -12.103 1.00 63.59 105 TYR A CA 1
ATOM 809 C C . TYR A 1 105 ? 16.519 6.245 -11.880 1.00 63.59 105 TYR A C 1
ATOM 811 O O . TYR A 1 105 ? 16.975 5.443 -11.062 1.00 63.59 105 TYR A O 1
ATOM 819 N N . ALA A 1 106 ? 15.407 5.990 -12.580 1.00 73.81 106 ALA A N 1
ATOM 820 C CA . ALA A 1 106 ? 14.701 4.712 -12.545 1.00 73.81 106 ALA A CA 1
ATOM 821 C C . ALA A 1 106 ? 14.032 4.384 -13.897 1.00 73.81 106 ALA A C 1
ATOM 823 O O . ALA A 1 106 ? 13.214 5.171 -14.382 1.00 73.81 106 ALA A O 1
ATOM 824 N N . PRO A 1 107 ? 14.314 3.214 -14.504 1.00 78.12 107 PRO A N 1
ATOM 825 C CA . PRO A 1 107 ? 13.710 2.834 -15.775 1.00 78.12 107 PRO A CA 1
ATOM 826 C C . PRO A 1 107 ? 12.215 2.533 -15.611 1.00 78.12 107 PRO A C 1
ATOM 828 O O . PRO A 1 107 ? 11.815 1.810 -14.695 1.00 78.12 107 PRO A O 1
ATOM 831 N N . HIS A 1 108 ? 11.382 3.026 -16.535 1.00 85.81 108 HIS A N 1
ATOM 832 C CA . HIS A 1 108 ? 9.957 2.692 -16.538 1.00 85.81 108 HIS A CA 1
ATOM 833 C C . HIS A 1 108 ? 9.760 1.181 -16.796 1.00 85.81 108 HIS A C 1
ATOM 835 O O . HIS A 1 108 ? 10.337 0.651 -17.758 1.00 85.81 108 HIS A O 1
ATOM 841 N N . PRO A 1 109 ? 8.956 0.447 -15.999 1.00 86.00 109 PRO A N 1
ATOM 842 C CA . PRO A 1 109 ? 8.921 -1.016 -16.079 1.00 86.00 109 PRO A CA 1
ATOM 843 C C . PRO A 1 109 ? 8.449 -1.588 -17.420 1.00 86.00 109 PRO A C 1
ATOM 845 O O . PRO A 1 109 ? 8.936 -2.630 -17.859 1.00 86.00 109 PRO A O 1
ATOM 848 N N . VAL A 1 110 ? 7.510 -0.915 -18.088 1.00 87.69 110 VAL A N 1
ATOM 849 C CA . VAL A 1 110 ? 7.013 -1.365 -19.397 1.00 87.69 110 VAL A CA 1
ATOM 850 C C . VAL A 1 110 ? 7.933 -0.920 -20.531 1.00 87.69 110 VAL A C 1
ATOM 852 O O . VAL A 1 110 ? 8.229 -1.723 -21.411 1.00 87.69 110 VAL A O 1
ATOM 855 N N . LEU A 1 111 ? 8.445 0.316 -20.492 1.00 84.88 111 LEU A N 1
ATOM 856 C CA . LEU A 1 111 ? 9.296 0.855 -21.564 1.00 84.88 111 LEU A CA 1
ATOM 857 C C . LEU A 1 111 ? 10.679 0.189 -21.588 1.00 84.88 111 LEU A C 1
ATOM 859 O O . LEU A 1 111 ? 11.266 0.020 -22.649 1.00 84.88 111 LEU A O 1
ATOM 863 N N . SER A 1 112 ? 11.173 -0.258 -20.431 1.00 85.19 112 SER A N 1
ATOM 864 C CA . SER A 1 112 ? 12.412 -1.043 -20.320 1.00 85.19 112 SER A CA 1
ATOM 865 C C . SER A 1 112 ? 12.262 -2.519 -20.709 1.00 85.19 112 SER A C 1
ATOM 867 O O . SER A 1 112 ? 13.242 -3.262 -20.681 1.00 85.19 112 SER A O 1
ATOM 869 N N . GLY A 1 113 ? 11.047 -2.980 -21.031 1.00 87.25 113 GLY A N 1
ATOM 870 C CA . GLY A 1 113 ? 10.770 -4.383 -21.349 1.00 87.25 113 GLY A CA 1
ATOM 871 C C . GLY A 1 113 ? 10.749 -5.327 -20.137 1.00 87.25 113 GLY A C 1
ATOM 872 O O . GLY A 1 113 ? 10.654 -6.541 -20.315 1.00 87.25 113 GLY A O 1
ATOM 873 N N . MET A 1 114 ? 10.803 -4.810 -18.902 1.00 89.25 114 MET A N 1
ATOM 874 C CA . MET A 1 114 ? 10.797 -5.625 -17.678 1.00 89.25 114 MET A CA 1
ATOM 875 C C . MET A 1 114 ? 9.475 -6.383 -17.482 1.00 89.25 114 MET A C 1
ATOM 877 O O . MET A 1 114 ? 9.461 -7.509 -16.972 1.00 89.25 114 MET A O 1
ATOM 881 N N . VAL A 1 115 ? 8.359 -5.770 -17.881 1.00 93.12 115 VAL A N 1
ATOM 882 C CA . VAL A 1 115 ? 7.020 -6.363 -17.840 1.00 93.12 115 VAL A CA 1
ATOM 883 C C . VAL A 1 115 ? 6.184 -5.859 -19.017 1.00 93.12 115 VAL A C 1
ATOM 885 O O . VAL A 1 115 ? 6.281 -4.711 -19.427 1.00 93.12 115 VAL A O 1
ATOM 888 N N . THR A 1 116 ? 5.322 -6.707 -19.573 1.00 93.50 116 THR A N 1
ATOM 889 C CA . THR A 1 116 ? 4.349 -6.268 -20.588 1.00 93.50 116 THR A CA 1
ATOM 890 C C . THR A 1 116 ? 3.223 -5.461 -19.936 1.00 93.50 116 THR A C 1
ATOM 892 O O . THR A 1 116 ? 2.784 -5.849 -18.849 1.00 93.50 116 THR A O 1
ATOM 895 N N . ARG A 1 117 ? 2.638 -4.479 -20.636 1.00 92.81 117 ARG A N 1
ATOM 896 C CA . ARG A 1 117 ? 1.440 -3.745 -20.174 1.00 92.81 117 ARG A CA 1
ATOM 897 C C . ARG A 1 117 ? 0.330 -4.673 -19.659 1.00 92.81 117 ARG A C 1
ATOM 899 O O . ARG A 1 117 ? -0.127 -4.498 -18.540 1.00 92.81 117 ARG A O 1
ATOM 906 N N . LYS A 1 118 ? -0.021 -5.732 -20.406 1.00 94.94 118 LYS A N 1
ATOM 907 C CA . LYS A 1 118 ? -1.053 -6.716 -20.007 1.00 94.94 118 LYS A CA 1
ATOM 908 C C . LYS A 1 118 ? -0.775 -7.360 -18.641 1.00 94.94 118 LYS A C 1
ATOM 910 O O . LYS A 1 118 ? -1.680 -7.486 -17.823 1.00 94.94 118 LYS A O 1
ATOM 915 N N . ARG A 1 119 ? 0.474 -7.769 -18.390 1.00 95.81 119 ARG A N 1
ATOM 916 C CA . ARG A 1 119 ? 0.894 -8.353 -17.102 1.00 95.81 119 ARG A CA 1
ATOM 917 C C . ARG A 1 119 ? 0.885 -7.323 -15.974 1.00 95.81 119 ARG A C 1
ATOM 919 O O . ARG A 1 119 ? 0.482 -7.674 -14.873 1.00 95.81 119 ARG A O 1
ATOM 926 N N . LEU A 1 120 ? 1.287 -6.080 -16.244 1.00 95.31 120 LEU A N 1
ATOM 927 C CA . LEU A 1 120 ? 1.221 -5.000 -15.259 1.00 95.31 120 LEU A CA 1
ATOM 928 C C . LEU A 1 120 ? -0.234 -4.690 -14.871 1.00 95.31 120 LEU A C 1
ATOM 930 O O . LEU A 1 120 ? -0.542 -4.622 -13.688 1.00 95.31 120 LEU A O 1
ATOM 934 N N . THR A 1 121 ? -1.143 -4.610 -15.848 1.00 95.62 121 THR A N 1
ATOM 935 C CA . THR A 1 121 ? -2.586 -4.447 -15.607 1.00 95.62 121 THR A CA 1
ATOM 936 C C . THR A 1 121 ? -3.166 -5.607 -14.804 1.00 95.62 121 THR A C 1
ATOM 938 O O . THR A 1 121 ? -3.894 -5.376 -13.846 1.00 95.62 121 THR A O 1
ATOM 941 N N . ALA A 1 122 ? -2.819 -6.852 -15.145 1.00 97.38 122 ALA A N 1
ATOM 942 C CA . ALA A 1 122 ? -3.273 -8.019 -14.391 1.00 97.38 122 ALA A CA 1
ATOM 943 C C . ALA A 1 122 ? -2.767 -8.003 -12.937 1.00 97.38 122 ALA A C 1
ATOM 945 O O . ALA A 1 122 ? -3.529 -8.306 -12.024 1.00 97.38 122 ALA A O 1
ATOM 946 N N . ALA A 1 123 ? -1.507 -7.611 -12.715 1.00 97.12 123 ALA A N 1
ATOM 947 C CA . ALA A 1 123 ? -0.948 -7.452 -11.376 1.00 97.12 123 ALA A CA 1
ATOM 948 C C . ALA A 1 123 ? -1.666 -6.349 -10.585 1.00 97.12 123 ALA A C 1
ATOM 950 O O . ALA A 1 123 ? -2.067 -6.585 -9.449 1.00 97.12 123 ALA A O 1
ATOM 951 N N . ALA A 1 124 ? -1.878 -5.176 -11.188 1.00 96.56 124 ALA A N 1
ATOM 952 C CA . ALA A 1 124 ? -2.602 -4.080 -10.553 1.00 96.56 124 ALA A CA 1
ATOM 953 C C . ALA A 1 124 ? -4.039 -4.487 -10.190 1.00 96.56 124 ALA A C 1
ATOM 955 O O . ALA A 1 124 ? -4.483 -4.223 -9.075 1.00 96.56 124 ALA A O 1
ATOM 956 N N . LEU A 1 125 ? -4.746 -5.177 -11.091 1.00 97.81 125 LEU A N 1
ATOM 957 C CA . LEU A 1 125 ? -6.094 -5.684 -10.832 1.00 97.81 125 LEU A CA 1
ATOM 958 C C . LEU A 1 125 ? -6.106 -6.684 -9.672 1.00 97.81 125 LEU A C 1
ATOM 960 O O . LEU A 1 125 ? -6.927 -6.553 -8.771 1.00 97.81 125 LEU A O 1
ATOM 964 N N . LEU A 1 126 ? -5.182 -7.649 -9.664 1.00 98.31 126 LEU A N 1
ATOM 965 C CA . LEU A 1 126 ? -5.085 -8.642 -8.594 1.00 98.31 126 LEU A CA 1
ATOM 966 C C . LEU A 1 126 ? -4.852 -7.981 -7.230 1.00 98.31 126 LEU A C 1
ATOM 968 O O . LEU A 1 126 ? -5.552 -8.301 -6.274 1.00 98.31 126 LEU A O 1
ATOM 972 N N . VAL A 1 127 ? -3.902 -7.043 -7.139 1.00 98.31 127 VAL A N 1
ATOM 973 C CA . VAL A 1 127 ? -3.606 -6.338 -5.881 1.00 98.31 127 VAL A CA 1
ATOM 974 C C . VAL A 1 127 ? -4.809 -5.514 -5.417 1.00 98.31 127 VAL A C 1
ATOM 976 O O . VAL A 1 127 ? -5.152 -5.584 -4.243 1.00 98.31 127 VAL A O 1
ATOM 979 N N . ASN A 1 128 ? -5.496 -4.808 -6.323 1.00 97.56 128 ASN A N 1
ATOM 980 C CA . ASN A 1 128 ? -6.708 -4.052 -5.981 1.00 97.56 128 ASN A CA 1
ATOM 981 C C . ASN A 1 128 ? -7.862 -4.956 -5.520 1.00 97.56 128 ASN A C 1
ATOM 983 O O . ASN A 1 128 ? -8.595 -4.582 -4.615 1.00 97.56 128 ASN A O 1
ATOM 987 N N . VAL A 1 129 ? -8.039 -6.143 -6.111 1.00 98.56 129 VAL A N 1
ATOM 988 C CA . VAL A 1 129 ? -9.074 -7.096 -5.669 1.00 98.56 129 VAL A CA 1
ATOM 989 C C . VAL A 1 129 ? -8.779 -7.607 -4.258 1.00 98.56 129 VAL A C 1
ATOM 991 O O . VAL A 1 129 ? -9.694 -7.702 -3.442 1.00 98.56 129 VAL A O 1
ATOM 994 N N . LEU A 1 130 ? -7.514 -7.910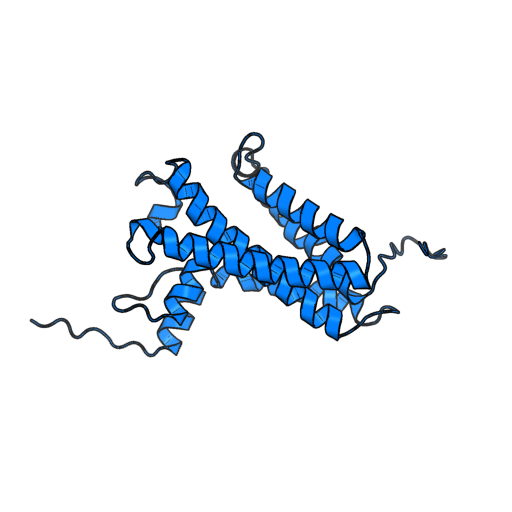 -3.954 1.00 98.62 130 LEU A N 1
ATOM 995 C CA . LEU A 1 130 ? -7.104 -8.327 -2.611 1.00 98.62 130 LEU A CA 1
ATOM 996 C C . LEU A 1 130 ? -7.276 -7.196 -1.588 1.00 98.62 130 LEU A C 1
ATOM 998 O O . LEU A 1 130 ? -7.790 -7.437 -0.498 1.00 98.62 130 LEU A O 1
ATOM 1002 N N . ASP A 1 131 ? -6.895 -5.971 -1.950 1.00 98.38 131 ASP A N 1
ATOM 1003 C CA . ASP A 1 131 ? -7.096 -4.781 -1.119 1.00 98.38 131 ASP A CA 1
ATOM 1004 C C . ASP A 1 131 ? -8.589 -4.521 -0.856 1.00 98.38 131 ASP A C 1
ATOM 1006 O O . ASP A 1 131 ? -9.013 -4.386 0.291 1.00 98.38 131 ASP A O 1
ATOM 1010 N N . LEU A 1 132 ? -9.423 -4.576 -1.900 1.00 98.44 132 LEU A N 1
ATOM 1011 C CA . LEU A 1 132 ? -10.872 -4.425 -1.780 1.00 98.44 132 LEU A CA 1
ATOM 1012 C C . LEU A 1 132 ? -11.490 -5.510 -0.891 1.00 98.44 132 LEU A C 1
ATOM 1014 O O . LEU A 1 132 ? -12.362 -5.207 -0.082 1.00 98.44 132 LEU A O 1
ATOM 1018 N N . ALA A 1 133 ? -11.043 -6.762 -1.005 1.00 98.75 133 ALA A N 1
ATOM 1019 C CA . ALA A 1 133 ? -11.519 -7.839 -0.142 1.00 98.75 133 ALA A CA 1
ATOM 1020 C C . ALA A 1 133 ? -11.214 -7.548 1.337 1.00 98.75 133 ALA A C 1
ATOM 1022 O O . ALA A 1 133 ? -12.082 -7.730 2.192 1.00 98.75 133 ALA A O 1
ATOM 1023 N N . ILE A 1 134 ? -10.017 -7.033 1.638 1.00 98.75 134 ILE A N 1
ATOM 1024 C CA . ILE A 1 134 ? -9.657 -6.596 2.990 1.00 98.75 134 ILE A CA 1
ATOM 1025 C C . ILE A 1 134 ? -10.536 -5.427 3.435 1.00 98.75 134 ILE A C 1
ATOM 1027 O O . ILE A 1 134 ? -11.089 -5.473 4.533 1.00 98.75 134 ILE A O 1
ATOM 1031 N N . LEU A 1 135 ? -10.719 -4.411 2.590 1.00 98.56 135 LEU A N 1
ATOM 1032 C CA . LEU A 1 135 ? -11.578 -3.270 2.895 1.00 98.56 135 LEU A CA 1
ATOM 1033 C C . LEU A 1 135 ? -13.013 -3.709 3.216 1.00 98.56 135 LEU A C 1
ATOM 1035 O O . LEU A 1 135 ? -13.598 -3.203 4.169 1.00 98.56 135 LEU A O 1
ATOM 1039 N N . VAL A 1 136 ? -13.563 -4.671 2.470 1.00 98.75 136 VAL A N 1
ATOM 1040 C CA . VAL A 1 136 ? -14.895 -5.238 2.732 1.00 98.75 136 VAL A CA 1
ATOM 1041 C C . VAL A 1 136 ? -14.940 -5.925 4.097 1.00 98.75 136 VAL A C 1
ATOM 1043 O O . VAL A 1 136 ? -15.872 -5.678 4.858 1.00 98.75 136 VAL A O 1
ATOM 1046 N N . VAL A 1 137 ? -13.933 -6.730 4.451 1.00 98.75 137 VAL A N 1
ATOM 1047 C CA . VAL A 1 137 ? -13.860 -7.362 5.783 1.00 98.75 137 VAL A CA 1
ATOM 1048 C C . VAL A 1 137 ? -13.813 -6.305 6.890 1.00 98.75 137 VAL A C 1
ATOM 1050 O O . VAL A 1 137 ? -14.569 -6.389 7.857 1.00 98.75 137 VAL A O 1
ATOM 1053 N N . LEU A 1 138 ? -12.971 -5.280 6.741 1.00 98.62 138 LEU A N 1
ATOM 1054 C CA . LEU A 1 138 ? -12.869 -4.198 7.722 1.00 98.62 138 LEU A CA 1
ATOM 1055 C C . LEU A 1 138 ? -14.168 -3.38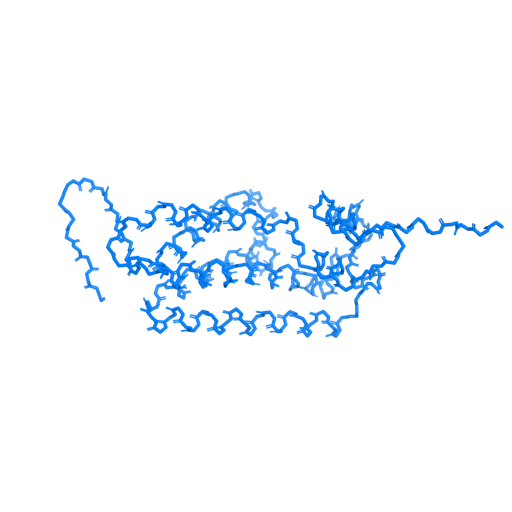2 7.818 1.00 98.62 138 LEU A C 1
ATOM 1057 O O . LEU A 1 138 ? -14.564 -2.998 8.915 1.00 98.62 138 LEU A O 1
ATOM 1061 N N . PHE A 1 139 ? -14.850 -3.150 6.695 1.00 98.50 139 PHE A N 1
ATOM 1062 C CA . PHE A 1 139 ? -16.150 -2.480 6.650 1.00 98.50 139 PHE A CA 1
ATOM 1063 C C . PHE A 1 139 ? -17.233 -3.280 7.377 1.00 98.50 139 PHE A C 1
ATOM 1065 O O . PHE A 1 139 ? -17.995 -2.701 8.143 1.00 98.50 139 PHE A O 1
ATOM 1072 N N . VAL A 1 140 ? -17.295 -4.598 7.187 1.00 98.56 140 VAL A N 1
ATOM 1073 C CA . VAL A 1 140 ? -18.271 -5.444 7.891 1.00 98.56 140 VAL A CA 1
ATOM 1074 C C . VAL A 1 140 ? -18.056 -5.391 9.409 1.00 98.56 140 VAL A C 1
ATOM 1076 O O . VAL A 1 140 ? -19.021 -5.365 10.166 1.00 98.56 140 VAL A O 1
ATOM 1079 N N . GLU A 1 141 ? -16.805 -5.314 9.864 1.00 98.31 141 GLU A N 1
ATOM 1080 C CA . GLU A 1 141 ? -16.465 -5.298 11.294 1.00 98.31 141 GLU A CA 1
ATOM 1081 C C . GLU A 1 141 ? -16.567 -3.925 11.962 1.00 98.31 141 GLU A C 1
ATOM 1083 O O . GLU A 1 141 ? -16.836 -3.840 13.162 1.00 98.31 141 GLU A O 1
ATOM 1088 N N . ARG A 1 142 ? -16.274 -2.849 11.225 1.00 97.12 142 ARG A N 1
ATOM 1089 C CA . ARG A 1 142 ? -16.111 -1.494 11.780 1.00 97.12 142 ARG A CA 1
ATOM 1090 C C . ARG A 1 142 ? -17.042 -0.457 11.161 1.00 97.12 142 ARG A C 1
ATOM 1092 O O . ARG A 1 142 ? -17.077 0.674 11.624 1.00 97.12 142 ARG A O 1
ATOM 1099 N N . GLY A 1 143 ? -17.807 -0.819 10.142 1.00 97.06 143 GLY A N 1
ATOM 1100 C CA . GLY A 1 143 ? -18.739 0.070 9.465 1.00 97.06 143 GLY A CA 1
ATOM 1101 C C . GLY A 1 143 ? -18.074 1.073 8.522 1.00 97.06 143 GLY A C 1
ATOM 1102 O O . GLY A 1 143 ? -16.898 0.985 8.154 1.00 97.06 143 GLY A O 1
ATOM 1103 N N . TRP A 1 144 ? -18.876 2.052 8.104 1.00 97.31 144 TRP A N 1
ATOM 1104 C CA . TRP A 1 144 ? -18.530 3.013 7.057 1.00 97.31 144 TRP A CA 1
ATOM 1105 C C . TRP A 1 144 ? -17.282 3.882 7.314 1.00 97.31 144 TRP A C 1
ATOM 1107 O O . TRP A 1 144 ? -16.657 4.257 6.318 1.00 97.31 144 TRP A O 1
ATOM 1117 N N . PRO A 1 145 ? -16.846 4.211 8.554 1.00 97.12 145 PRO A N 1
ATOM 1118 C CA . PRO A 1 145 ? -15.717 5.129 8.708 1.00 97.12 145 PRO A CA 1
ATOM 1119 C C . PRO A 1 145 ? -14.395 4.579 8.155 1.00 97.12 145 PRO A C 1
ATOM 1121 O O . PRO A 1 145 ? -13.588 5.361 7.658 1.00 97.12 145 PRO A O 1
ATOM 1124 N N . VAL A 1 146 ? -14.188 3.252 8.127 1.00 97.12 146 VAL A N 1
ATOM 1125 C CA . VAL A 1 146 ? -13.021 2.654 7.437 1.00 97.12 146 VAL A CA 1
ATOM 1126 C C . VAL A 1 146 ? -13.030 3.011 5.949 1.00 97.12 146 VAL A C 1
ATOM 1128 O O . VAL A 1 146 ? -12.000 3.381 5.386 1.00 97.12 146 VAL A O 1
ATOM 1131 N N . VAL A 1 147 ? -14.203 2.948 5.315 1.00 97.62 147 VAL A N 1
ATOM 1132 C CA . VAL A 1 147 ? -14.370 3.293 3.899 1.00 97.62 147 VAL A CA 1
ATOM 1133 C C . VAL A 1 147 ? -14.094 4.777 3.677 1.00 97.62 147 VAL A C 1
ATOM 1135 O O . VAL A 1 147 ? -13.447 5.128 2.696 1.00 97.62 147 VAL A O 1
ATOM 1138 N N . ALA A 1 148 ? -14.500 5.651 4.601 1.00 97.69 148 ALA A N 1
ATOM 1139 C CA . ALA A 1 148 ? -14.191 7.076 4.513 1.00 97.69 148 ALA A CA 1
ATOM 1140 C C . ALA A 1 148 ? -12.678 7.354 4.563 1.00 97.69 148 ALA A C 1
ATOM 1142 O O . ALA A 1 148 ? -12.184 8.153 3.767 1.00 97.69 148 ALA A O 1
ATOM 1143 N N . PHE A 1 149 ? -11.927 6.661 5.427 1.00 97.88 149 PHE A N 1
ATOM 1144 C CA . PHE A 1 149 ? -10.462 6.748 5.441 1.00 97.88 149 PHE A CA 1
ATOM 1145 C C . PHE A 1 149 ? -9.842 6.262 4.128 1.00 97.88 149 PHE A C 1
ATOM 1147 O O . PHE A 1 149 ? -8.998 6.955 3.556 1.00 97.88 149 PHE A O 1
ATOM 1154 N N . ALA A 1 150 ? -10.285 5.104 3.630 1.00 96.75 150 ALA A N 1
ATOM 1155 C CA . ALA A 1 150 ? -9.787 4.530 2.383 1.00 96.75 150 ALA A CA 1
ATOM 1156 C C . ALA A 1 150 ? -10.059 5.453 1.183 1.00 96.75 150 ALA A C 1
ATOM 1158 O O . ALA A 1 150 ? -9.142 5.781 0.430 1.00 96.75 150 ALA A O 1
ATOM 1159 N N . LEU A 1 151 ? -11.296 5.938 1.040 1.00 96.88 151 LEU A N 1
ATOM 1160 C CA . LEU A 1 151 ? -11.686 6.842 -0.041 1.00 96.88 151 LEU A CA 1
ATOM 1161 C C . LEU A 1 151 ? -11.026 8.216 0.083 1.00 96.88 151 LEU A C 1
ATOM 1163 O O . LEU A 1 151 ? -10.636 8.783 -0.933 1.00 96.88 151 LEU A O 1
ATOM 1167 N N . GLY A 1 152 ? -10.849 8.742 1.298 1.00 97.00 152 GLY A N 1
ATOM 1168 C CA . GLY A 1 152 ? -10.121 9.990 1.527 1.00 97.00 152 GLY A CA 1
ATOM 1169 C C . GLY A 1 152 ? -8.657 9.883 1.098 1.00 97.00 152 GLY A C 1
ATOM 1170 O O . GLY A 1 152 ? -8.156 10.746 0.375 1.00 97.00 152 GLY A O 1
ATOM 1171 N N . GLY A 1 153 ? -7.985 8.791 1.476 1.00 95.31 153 GLY A N 1
ATOM 1172 C CA . GLY A 1 153 ? -6.609 8.516 1.059 1.00 95.31 153 GLY A CA 1
ATOM 1173 C C . GLY A 1 153 ? -6.495 8.337 -0.454 1.00 95.31 153 GLY A C 1
ATOM 1174 O O . GLY A 1 153 ? -5.641 8.958 -1.088 1.00 95.31 153 GLY A O 1
ATOM 1175 N N . PHE A 1 154 ? -7.401 7.553 -1.045 1.00 93.25 154 PHE A N 1
ATOM 1176 C CA . PHE A 1 154 ? -7.473 7.347 -2.490 1.00 93.25 154 PHE A CA 1
ATOM 1177 C C . PHE A 1 154 ? -7.705 8.658 -3.248 1.00 93.25 154 PHE A C 1
ATOM 1179 O O . PHE A 1 154 ? -7.000 8.940 -4.214 1.00 93.25 154 PHE A O 1
ATOM 1186 N N . PHE A 1 155 ? -8.643 9.490 -2.789 1.00 94.69 155 PHE A N 1
ATOM 1187 C CA . PHE A 1 155 ? -8.948 10.777 -3.405 1.00 94.69 155 PHE A CA 1
ATOM 1188 C C . PHE A 1 155 ? -7.731 11.704 -3.420 1.00 94.69 155 PHE A C 1
ATOM 1190 O O . PHE A 1 155 ? -7.392 12.238 -4.475 1.00 94.69 155 PHE A O 1
ATOM 1197 N N . ILE A 1 156 ? -7.036 11.866 -2.287 1.00 94.12 156 ILE A N 1
ATOM 1198 C CA . ILE A 1 156 ? -5.831 12.708 -2.229 1.00 94.12 156 ILE A CA 1
ATOM 1199 C C . ILE A 1 156 ? -4.719 12.114 -3.096 1.00 94.12 156 ILE A C 1
ATOM 1201 O O . ILE A 1 156 ? -4.060 12.854 -3.822 1.00 94.12 156 ILE A O 1
ATOM 1205 N N . SER A 1 157 ? -4.536 10.790 -3.074 1.00 90.44 157 SER A N 1
ATOM 1206 C CA . SER A 1 157 ? -3.557 10.097 -3.922 1.00 90.44 157 SER A CA 1
ATOM 1207 C C . SER A 1 157 ? -3.821 10.332 -5.415 1.00 90.44 157 SER A C 1
ATOM 1209 O O . SER A 1 157 ? -2.902 10.654 -6.165 1.00 90.44 157 SER A O 1
ATOM 1211 N N . ALA A 1 158 ? -5.080 10.258 -5.850 1.00 89.44 158 ALA A N 1
ATOM 1212 C CA . ALA A 1 158 ? -5.468 10.557 -7.224 1.00 89.44 158 ALA A CA 1
ATOM 1213 C C . ALA A 1 158 ? -5.274 12.047 -7.554 1.00 89.44 158 ALA A C 1
ATOM 1215 O O . ALA A 1 158 ? -4.638 12.386 -8.552 1.00 89.44 158 ALA A O 1
ATOM 1216 N N . ALA A 1 159 ? -5.750 12.948 -6.690 1.00 91.06 159 ALA A N 1
ATOM 1217 C CA . ALA A 1 159 ? -5.592 14.394 -6.842 1.00 91.06 159 ALA A CA 1
ATOM 1218 C C . ALA A 1 159 ? -4.118 14.833 -6.874 1.00 91.06 159 ALA A C 1
ATOM 1220 O O . ALA A 1 159 ? -3.783 15.854 -7.480 1.00 91.06 159 ALA A O 1
ATOM 1221 N N . TYR A 1 160 ? -3.223 14.064 -6.248 1.00 88.31 160 TYR A N 1
ATOM 1222 C CA . TYR A 1 160 ? -1.789 14.326 -6.211 1.00 88.31 160 TYR A CA 1
ATOM 1223 C C . TYR A 1 160 ? -1.162 14.364 -7.610 1.00 88.31 160 TYR A C 1
ATOM 1225 O O . TYR A 1 160 ? -0.336 15.240 -7.889 1.00 88.31 160 TYR A O 1
ATOM 1233 N N . THR A 1 161 ? -1.561 13.450 -8.501 1.00 82.06 161 THR A N 1
ATOM 1234 C CA . THR A 1 161 ? -0.999 13.310 -9.856 1.00 82.06 161 THR A CA 1
ATOM 1235 C C . THR A 1 161 ? -1.968 13.707 -10.970 1.00 82.06 161 THR A C 1
ATOM 1237 O O . THR A 1 161 ? -1.535 14.344 -11.940 1.00 82.06 161 THR A O 1
ATOM 1240 N N . ALA A 1 162 ? -3.250 13.359 -10.845 1.00 82.50 162 ALA A N 1
ATOM 1241 C CA . ALA A 1 162 ? -4.227 13.437 -11.923 1.00 82.50 162 ALA A CA 1
ATOM 1242 C C . ALA A 1 162 ? -4.859 14.837 -12.074 1.00 82.50 162 ALA A C 1
ATOM 1244 O O . ALA A 1 162 ? -4.999 15.583 -11.095 1.00 82.50 162 ALA A O 1
ATOM 1245 N N . PRO A 1 163 ? -5.261 15.225 -13.301 1.00 79.69 163 PRO A N 1
ATOM 1246 C CA . PRO A 1 163 ? -6.132 16.376 -13.514 1.00 79.69 163 PRO A CA 1
ATOM 1247 C C . PRO A 1 163 ? -7.478 16.219 -12.780 1.00 79.69 163 PRO A C 1
ATOM 1249 O O . PRO A 1 163 ? -7.948 15.096 -12.608 1.00 79.69 163 PRO A O 1
ATOM 1252 N N . PRO A 1 164 ? -8.129 17.328 -12.386 1.00 86.81 164 PRO A N 1
ATOM 1253 C CA . PRO A 1 164 ? -7.693 18.712 -12.587 1.00 86.81 164 PRO A CA 1
ATOM 1254 C C . PRO A 1 164 ? -6.703 19.215 -11.522 1.00 86.81 164 PRO A C 1
ATOM 1256 O O . PRO A 1 164 ? -6.016 20.198 -11.771 1.00 86.81 164 PRO A O 1
ATOM 1259 N N . LEU A 1 165 ? -6.604 18.555 -10.362 1.00 87.75 165 LEU A N 1
ATOM 1260 C CA . LEU A 1 165 ? -5.959 19.130 -9.175 1.00 87.75 165 LEU A CA 1
ATOM 1261 C C . LEU A 1 165 ? -4.430 19.083 -9.196 1.00 87.75 165 LEU A C 1
ATOM 1263 O O . LEU A 1 165 ? -3.807 20.053 -8.784 1.00 87.75 165 LEU A O 1
ATOM 1267 N N . ARG A 1 166 ? -3.823 17.976 -9.647 1.00 87.12 166 ARG A N 1
ATOM 1268 C CA . ARG A 1 166 ? -2.361 17.798 -9.787 1.00 87.12 166 ARG A CA 1
ATOM 1269 C C . ARG A 1 166 ? -1.556 18.398 -8.620 1.00 87.12 166 ARG A C 1
ATOM 1271 O O . ARG A 1 166 ? -0.588 19.121 -8.861 1.00 87.12 166 ARG A O 1
ATOM 1278 N N . LEU A 1 167 ? -1.941 18.119 -7.370 1.00 88.06 167 LEU A N 1
ATOM 1279 C CA . LEU A 1 167 ? -1.477 18.842 -6.169 1.00 88.06 167 LEU A CA 1
ATOM 1280 C C . LEU A 1 167 ? 0.052 18.986 -6.098 1.00 88.06 167 LEU A C 1
ATOM 1282 O O . LEU A 1 167 ? 0.563 20.052 -5.747 1.00 88.06 167 LEU A O 1
ATOM 1286 N N . LYS A 1 168 ? 0.801 17.954 -6.515 1.00 83.94 168 LYS A N 1
ATOM 1287 C CA . LYS A 1 168 ? 2.273 17.981 -6.528 1.00 83.94 168 LYS A CA 1
ATOM 1288 C C . LYS A 1 168 ? 2.863 19.091 -7.407 1.00 83.94 168 LYS A C 1
ATOM 1290 O O . LYS A 1 168 ? 3.951 19.577 -7.125 1.00 83.94 168 LYS A O 1
ATOM 1295 N N . LYS A 1 169 ? 2.155 19.503 -8.466 1.00 85.50 169 LYS A N 1
ATOM 1296 C CA . LYS A 1 169 ? 2.573 20.579 -9.380 1.00 85.50 169 LYS A CA 1
ATOM 1297 C C . LYS A 1 169 ? 2.306 21.981 -8.827 1.00 85.50 169 LYS A C 1
ATOM 1299 O O . LYS A 1 169 ? 2.842 22.939 -9.368 1.00 85.50 169 LYS A O 1
ATOM 1304 N N . HIS A 1 170 ? 1.525 22.095 -7.755 1.00 89.12 170 HIS A N 1
ATOM 1305 C CA . HIS A 1 170 ? 1.182 23.360 -7.100 1.00 89.12 170 HIS A CA 1
ATOM 1306 C C . HIS A 1 170 ? 1.910 23.552 -5.759 1.00 89.12 170 HIS A C 1
ATOM 1308 O O . HIS A 1 170 ? 1.472 24.339 -4.929 1.00 89.12 170 HIS A O 1
ATOM 1314 N N . GLY A 1 171 ? 2.989 22.801 -5.505 1.00 90.69 171 GLY A N 1
ATOM 1315 C CA . GLY A 1 171 ? 3.722 22.860 -4.233 1.00 90.69 171 GLY A CA 1
ATOM 1316 C C . GLY A 1 171 ? 2.998 22.199 -3.053 1.00 90.69 171 GLY A C 1
ATOM 1317 O O . GLY A 1 171 ? 3.527 22.168 -1.950 1.00 90.69 171 GLY A O 1
ATOM 1318 N N . LEU A 1 172 ? 1.827 21.591 -3.273 1.00 93.12 172 LEU A N 1
ATOM 1319 C CA . LEU A 1 172 ? 1.041 20.908 -2.237 1.00 93.12 172 LEU A CA 1
ATOM 1320 C C . LEU A 1 172 ? 1.471 19.447 -2.035 1.00 93.12 172 LEU A C 1
ATOM 1322 O O . LEU A 1 172 ? 0.714 18.630 -1.508 1.00 93.12 172 LEU A O 1
ATOM 1326 N N . GLY A 1 173 ? 2.691 19.106 -2.452 1.00 90.19 173 GLY A N 1
ATOM 1327 C CA . GLY A 1 173 ? 3.206 17.746 -2.396 1.00 90.19 173 GLY A CA 1
ATOM 1328 C C . GLY A 1 173 ? 3.375 17.236 -0.963 1.00 90.19 173 GLY A C 1
ATOM 1329 O O . GLY A 1 173 ? 2.773 16.232 -0.586 1.00 90.19 173 GLY A O 1
ATOM 1330 N N . GLU A 1 174 ? 4.158 17.953 -0.157 1.00 93.25 174 GLU A N 1
ATOM 1331 C CA . GLU A 1 174 ? 4.445 17.588 1.237 1.00 93.25 174 GLU A CA 1
ATOM 1332 C C . GLU A 1 174 ? 3.199 17.642 2.136 1.00 93.25 174 GLU A C 1
ATOM 1334 O O . GLU A 1 174 ? 2.977 16.675 2.869 1.00 93.25 174 GLU A O 1
ATOM 1339 N N . PRO A 1 175 ? 2.315 18.664 2.043 1.00 95.31 175 PRO A N 1
ATOM 1340 C CA . PRO A 1 175 ? 1.049 18.650 2.774 1.00 95.31 175 PRO A CA 1
ATOM 1341 C C . PRO A 1 175 ? 0.184 17.428 2.452 1.00 95.31 175 PRO A C 1
ATOM 1343 O O . PRO A 1 175 ? -0.390 16.825 3.356 1.00 95.31 175 PRO A O 1
ATOM 1346 N N . SER A 1 176 ? 0.122 17.018 1.180 1.00 93.50 176 SER A N 1
ATOM 1347 C CA . SER A 1 176 ? -0.640 15.827 0.779 1.00 93.50 176 SER A CA 1
ATOM 1348 C C . SER A 1 176 ? -0.070 14.560 1.418 1.00 93.50 176 SER A C 1
ATOM 1350 O O . SER A 1 176 ? -0.825 13.743 1.941 1.00 93.50 176 SER A O 1
ATOM 1352 N N . VAL A 1 177 ? 1.260 14.412 1.426 1.00 92.31 177 VAL A N 1
ATOM 1353 C CA . VAL A 1 177 ? 1.939 13.280 2.076 1.00 92.31 177 VAL A CA 1
ATOM 1354 C C . VAL A 1 177 ? 1.667 13.275 3.581 1.00 92.31 177 VAL A C 1
ATOM 1356 O O . VAL A 1 177 ? 1.335 12.226 4.131 1.00 92.31 177 VAL A O 1
ATOM 1359 N N . LEU A 1 178 ? 1.736 14.435 4.238 1.00 94.88 178 LEU A N 1
ATOM 1360 C CA . LEU A 1 178 ? 1.444 14.564 5.665 1.00 94.88 178 LEU A CA 1
ATOM 1361 C C . LEU A 1 178 ? 0.007 14.143 5.993 1.00 94.88 178 LEU A C 1
ATOM 1363 O O . LEU A 1 178 ? -0.202 13.394 6.942 1.00 94.88 178 LEU A O 1
ATOM 1367 N N . VAL A 1 179 ? -0.980 14.568 5.200 1.00 96.62 179 VAL A N 1
ATOM 1368 C CA . VAL A 1 179 ? -2.387 14.193 5.413 1.00 96.62 179 VAL A CA 1
ATOM 1369 C C . VAL A 1 179 ? -2.615 12.697 5.175 1.00 96.62 179 VAL A C 1
ATOM 1371 O O . VAL A 1 179 ? -3.295 12.045 5.970 1.00 96.62 179 VAL A O 1
ATOM 1374 N N . VAL A 1 180 ? -2.034 12.134 4.112 1.00 95.81 180 VAL A N 1
ATOM 1375 C CA . VAL A 1 180 ? -2.220 10.719 3.761 1.00 95.81 180 VAL A CA 1
ATOM 1376 C C . VAL A 1 180 ? -1.544 9.800 4.776 1.00 95.81 180 VAL A C 1
ATOM 1378 O O . VAL A 1 180 ? -2.217 8.945 5.345 1.00 95.81 180 VAL A O 1
ATOM 1381 N N . TRP A 1 181 ? -0.247 9.975 5.049 1.00 95.31 181 TRP A N 1
ATOM 1382 C CA . TRP A 1 181 ? 0.490 9.099 5.973 1.00 95.31 181 TRP A CA 1
ATOM 1383 C C . TRP A 1 181 ? 0.298 9.447 7.447 1.00 95.31 181 TRP A C 1
ATOM 1385 O O . TRP A 1 181 ? 0.617 8.620 8.294 1.00 95.31 181 TRP A O 1
ATOM 1395 N N . GLY A 1 182 ? -0.216 10.635 7.760 1.00 94.94 182 GLY A N 1
ATOM 1396 C CA . GLY A 1 182 ? -0.604 11.031 9.108 1.00 94.94 182 GLY A CA 1
ATOM 1397 C C . GLY A 1 182 ? -2.054 10.638 9.403 1.00 94.94 182 GLY A C 1
ATOM 1398 O O . GLY A 1 182 ? -2.337 9.454 9.582 1.00 94.94 182 GLY A O 1
ATOM 1399 N N . PRO A 1 183 ? -2.992 11.597 9.475 1.00 95.62 183 PRO A N 1
ATOM 1400 C CA . PRO A 1 183 ? -4.338 11.360 9.988 1.00 95.62 183 PRO A CA 1
ATOM 1401 C C . PRO A 1 183 ? -5.121 10.294 9.220 1.00 95.62 183 PRO A C 1
ATOM 1403 O O . PRO A 1 183 ? -5.872 9.556 9.851 1.00 95.62 183 PRO A O 1
ATOM 1406 N N . LEU A 1 184 ? -4.960 10.174 7.898 1.00 97.06 184 LEU A N 1
ATOM 1407 C CA . LEU A 1 184 ? -5.752 9.210 7.135 1.00 97.06 184 LEU A CA 1
ATOM 1408 C C . LEU A 1 184 ? -5.279 7.772 7.340 1.00 97.06 184 LEU A C 1
ATOM 1410 O O . LEU A 1 184 ? -6.073 6.916 7.719 1.00 97.06 184 LEU A O 1
ATOM 1414 N N . LEU A 1 185 ? -3.992 7.499 7.131 1.00 97.12 185 LEU A N 1
ATOM 1415 C CA . LEU A 1 185 ? -3.447 6.157 7.301 1.00 97.12 185 LEU A CA 1
ATOM 1416 C C . LEU A 1 185 ? -3.396 5.759 8.774 1.00 97.12 185 LEU A C 1
ATOM 1418 O O . LEU A 1 185 ? -3.929 4.711 9.137 1.00 97.12 185 LEU A O 1
ATOM 1422 N N . VAL A 1 186 ? -2.792 6.593 9.630 1.00 97.88 186 VAL A N 1
ATOM 1423 C CA . VAL A 1 186 ? -2.683 6.293 11.066 1.00 97.88 186 VAL A CA 1
ATOM 1424 C C . VAL A 1 186 ? -4.077 6.184 11.670 1.00 97.88 186 VAL A C 1
ATOM 1426 O O . VAL A 1 186 ? -4.368 5.206 12.352 1.00 97.88 186 VAL A O 1
ATOM 1429 N N . GLY A 1 187 ? -4.962 7.140 11.374 1.00 97.31 187 GLY A N 1
ATOM 1430 C CA . GLY A 1 187 ? -6.340 7.130 11.859 1.00 97.31 187 GLY A CA 1
ATOM 1431 C C . GLY A 1 187 ? -7.147 5.950 11.325 1.00 97.31 187 GLY A C 1
ATOM 1432 O O . GLY A 1 187 ? -7.860 5.317 12.096 1.00 97.31 187 GLY A O 1
ATOM 1433 N N . GLY A 1 188 ? -6.987 5.589 10.051 1.00 97.88 188 GLY A N 1
ATOM 1434 C CA . GLY A 1 188 ? -7.671 4.452 9.437 1.00 97.88 188 GLY A CA 1
ATOM 1435 C C . GLY A 1 188 ? -7.233 3.106 10.011 1.00 97.88 188 GLY A C 1
ATOM 1436 O O . GLY A 1 188 ? -8.083 2.278 10.345 1.00 97.88 188 GLY A O 1
ATOM 1437 N N . VAL A 1 189 ? -5.926 2.886 10.195 1.00 98.50 189 VAL A N 1
ATOM 1438 C CA . VAL A 1 189 ? -5.403 1.663 10.831 1.00 98.50 189 VAL A CA 1
ATOM 1439 C C . VAL A 1 189 ? -5.797 1.616 12.307 1.00 98.50 189 VAL A C 1
ATOM 1441 O O . VAL A 1 189 ? -6.254 0.576 12.780 1.00 98.50 189 VAL A O 1
ATOM 1444 N N . TYR A 1 190 ? -5.698 2.740 13.021 1.00 98.38 190 TYR A N 1
ATOM 1445 C CA . TYR A 1 190 ? -6.123 2.848 14.417 1.00 98.38 190 TYR A CA 1
ATOM 1446 C C . TYR A 1 190 ? -7.616 2.540 14.559 1.00 98.38 190 TYR A C 1
ATOM 1448 O O . TYR A 1 190 ? -7.995 1.689 15.357 1.00 98.38 190 TYR A O 1
ATOM 1456 N N . TYR A 1 191 ? -8.470 3.165 13.744 1.00 98.25 191 TYR A N 1
ATOM 1457 C CA . TYR A 1 191 ? -9.911 2.931 13.761 1.00 98.25 191 TYR A CA 1
ATOM 1458 C C . TYR A 1 191 ? -10.250 1.487 13.396 1.00 98.25 191 TYR A C 1
ATOM 1460 O O . TYR A 1 191 ? -11.079 0.868 14.054 1.00 98.25 191 TYR A O 1
ATOM 1468 N N . SER A 1 192 ? -9.567 0.911 12.406 1.00 98.44 192 SER A N 1
ATOM 1469 C CA . SER A 1 192 ? -9.747 -0.499 12.047 1.00 98.44 192 SER A CA 1
ATOM 1470 C C . SER A 1 192 ? -9.422 -1.416 13.231 1.00 98.44 192 SER A C 1
ATOM 1472 O O . SER A 1 192 ? -10.183 -2.331 13.554 1.00 98.44 192 SER A O 1
ATOM 1474 N N . ALA A 1 193 ? -8.322 -1.135 13.930 1.00 98.38 193 ALA A N 1
ATOM 1475 C CA . ALA A 1 193 ? -7.878 -1.912 15.074 1.00 98.38 193 ALA A CA 1
ATOM 1476 C C . ALA A 1 193 ? -8.766 -1.724 16.313 1.00 98.38 193 ALA A C 1
ATOM 1478 O O . ALA A 1 193 ? -9.108 -2.724 16.935 1.00 98.38 193 ALA A O 1
ATOM 1479 N N . VAL A 1 194 ? -9.178 -0.497 16.645 1.00 98.00 194 VAL A N 1
ATOM 1480 C CA . VAL A 1 194 ? -9.859 -0.114 17.903 1.00 98.00 194 VAL A CA 1
ATOM 1481 C C . VAL A 1 194 ? -11.385 -0.058 17.760 1.00 98.00 194 VAL A C 1
ATOM 1483 O O . VAL A 1 194 ? -12.121 -0.524 18.626 1.00 98.00 194 VAL A O 1
ATOM 1486 N N . GLY A 1 195 ? -11.880 0.473 16.644 1.00 96.81 195 GLY A N 1
ATOM 1487 C CA . GLY A 1 195 ? -13.303 0.650 16.327 1.00 96.81 195 GLY A CA 1
ATOM 1488 C C . GLY A 1 195 ? -13.917 1.976 16.759 1.00 96.81 195 GLY A C 1
ATOM 1489 O O . GLY A 1 195 ? -15.069 2.240 16.435 1.00 96.81 195 GLY A O 1
ATOM 1490 N N . THR A 1 196 ? -13.174 2.826 17.465 1.00 93.38 196 THR A N 1
ATOM 1491 C CA . THR A 1 196 ? -13.606 4.186 17.811 1.00 93.38 196 THR A CA 1
ATOM 1492 C C . THR A 1 196 ? -12.431 5.144 17.672 1.00 93.38 196 THR A C 1
ATOM 1494 O O . THR A 1 196 ? -11.287 4.721 17.790 1.00 93.38 196 THR A O 1
ATOM 1497 N N . ILE A 1 197 ? -12.701 6.426 17.423 1.00 88.75 197 ILE A N 1
ATOM 1498 C CA . ILE A 1 197 ? -11.714 7.506 17.548 1.00 88.75 197 ILE A CA 1
ATOM 1499 C C . ILE A 1 197 ? -12.205 8.415 18.666 1.00 88.75 197 ILE A C 1
ATOM 1501 O O . ILE A 1 197 ? -13.247 9.057 18.539 1.00 88.75 197 ILE A O 1
ATOM 1505 N N . ARG A 1 198 ? -11.471 8.456 19.781 1.00 76.75 198 ARG A N 1
ATOM 1506 C CA . ARG A 1 198 ? -11.768 9.359 20.894 1.00 76.75 198 ARG A CA 1
ATOM 1507 C C . ARG A 1 198 ? -10.790 10.518 20.869 1.00 76.75 198 ARG A C 1
ATOM 1509 O O . ARG A 1 198 ? -9.610 10.356 21.161 1.00 76.75 198 ARG A O 1
ATOM 1516 N N . MET A 1 199 ? -11.300 11.700 20.563 1.00 59.59 199 MET A N 1
ATOM 1517 C CA . MET A 1 199 ? -10.568 12.941 20.779 1.00 59.59 199 MET A CA 1
ATOM 1518 C C . MET A 1 199 ? -10.592 13.231 22.286 1.00 59.59 199 MET A C 1
ATOM 1520 O O . MET A 1 199 ? -11.580 13.745 22.803 1.00 59.59 199 MET A O 1
ATOM 1524 N N . LYS A 1 200 ? -9.538 12.848 23.018 1.00 54.34 200 LYS A N 1
ATOM 1525 C CA . LYS A 1 200 ? -9.368 13.215 24.435 1.00 54.34 200 LYS A CA 1
ATOM 1526 C C . LYS A 1 200 ? -8.912 14.679 24.523 1.00 54.34 200 LYS A C 1
ATOM 1528 O O . LYS A 1 200 ? -7.754 14.953 24.817 1.00 54.34 200 LYS A O 1
ATOM 1533 N N . PHE A 1 201 ? -9.807 15.622 24.232 1.00 49.22 201 PHE A N 1
ATOM 1534 C CA . PHE A 1 201 ? -9.606 17.030 24.579 1.00 49.22 201 PHE A CA 1
ATOM 1535 C C . PHE A 1 201 ? -10.317 17.308 25.902 1.00 49.22 201 PHE A C 1
ATOM 1537 O O . PHE A 1 201 ? -11.531 17.464 25.927 1.00 49.22 201 PHE A O 1
ATOM 1544 N N . SER A 1 202 ? -9.534 17.380 26.981 1.00 44.16 202 SER A N 1
ATOM 1545 C CA . SER A 1 202 ? -9.986 17.619 28.360 1.00 44.16 202 SER A CA 1
ATOM 1546 C C . SER A 1 202 ? -10.846 16.499 28.970 1.00 44.16 202 SER A C 1
ATOM 1548 O O . SER A 1 202 ? -11.430 15.675 28.270 1.00 44.16 202 SER A O 1
ATOM 1550 N N . GLY A 1 203 ? -10.843 16.424 30.304 1.00 50.72 203 GLY A N 1
ATOM 1551 C CA . GLY A 1 203 ? -11.613 15.453 31.082 1.00 50.72 203 GLY A CA 1
ATOM 1552 C C . GLY A 1 203 ? -13.100 15.485 30.725 1.00 50.72 203 GLY A C 1
ATOM 1553 O O . GLY A 1 203 ? -13.631 16.537 30.388 1.00 50.72 203 GLY A O 1
ATOM 1554 N N . ASP A 1 204 ? -13.737 14.319 30.815 1.00 50.00 204 ASP A N 1
ATOM 1555 C CA . ASP A 1 204 ? -15.154 14.040 30.531 1.00 50.00 204 ASP A CA 1
ATOM 1556 C C . ASP A 1 204 ? -15.490 13.714 29.067 1.00 50.00 204 ASP A C 1
ATOM 1558 O O . ASP A 1 204 ? -16.210 14.414 28.355 1.00 50.00 204 ASP A O 1
ATOM 1562 N N . ALA A 1 205 ? -15.025 12.544 28.623 1.00 47.69 205 ALA A N 1
ATOM 1563 C CA . ALA A 1 205 ? -15.457 11.949 27.365 1.00 47.69 205 ALA A CA 1
ATOM 1564 C C . ALA A 1 205 ? -16.853 11.309 27.501 1.00 47.69 205 ALA A C 1
ATOM 1566 O O . ALA A 1 205 ? -16.994 10.209 28.038 1.00 47.69 205 ALA A O 1
ATOM 1567 N N . LYS A 1 206 ? -17.881 11.942 26.921 1.00 42.69 206 LYS A N 1
ATOM 1568 C CA . LYS A 1 206 ? -19.073 11.215 26.457 1.00 42.69 206 LYS A CA 1
ATOM 1569 C C . LYS A 1 206 ? -18.699 10.439 25.194 1.00 42.69 206 LYS A C 1
ATOM 1571 O O . LYS A 1 206 ? -18.250 11.020 24.208 1.00 42.69 206 LYS A O 1
ATOM 1576 N N . ALA A 1 207 ? -18.853 9.120 25.238 1.00 45.28 207 ALA A N 1
ATOM 1577 C CA . ALA A 1 207 ? -18.646 8.259 24.084 1.00 45.28 207 ALA A CA 1
ATOM 1578 C C . ALA A 1 207 ? -19.731 8.526 23.028 1.00 45.28 207 ALA A C 1
ATOM 1580 O O . ALA A 1 207 ? -20.920 8.440 23.325 1.00 45.28 207 ALA A O 1
ATOM 1581 N N . LEU A 1 208 ? -19.320 8.811 21.792 1.00 44.53 208 LEU A N 1
ATOM 1582 C CA . LEU A 1 208 ? -20.170 8.623 20.621 1.00 44.53 208 LEU A CA 1
ATOM 1583 C C . LEU A 1 208 ? -20.190 7.124 20.314 1.00 44.53 208 LEU A C 1
ATOM 1585 O O . LEU A 1 208 ? -19.310 6.601 19.636 1.00 44.53 208 LEU A O 1
ATOM 1589 N N . THR A 1 209 ? -21.164 6.425 20.883 1.00 40.16 209 THR A N 1
ATOM 1590 C CA . THR A 1 209 ? -21.662 5.165 20.329 1.00 40.16 209 THR A CA 1
ATOM 1591 C C . THR A 1 209 ? -22.614 5.519 19.192 1.00 40.16 209 THR A C 1
ATOM 1593 O O . THR A 1 209 ? -23.681 6.077 19.450 1.00 40.16 209 THR A O 1
ATOM 1596 N N . MET A 1 210 ? -22.196 5.247 17.956 1.00 44.91 210 MET A N 1
ATOM 1597 C CA . MET A 1 210 ? -23.077 5.109 16.793 1.00 44.91 210 MET A CA 1
ATOM 1598 C C . MET A 1 210 ? -23.168 3.634 16.437 1.00 44.91 210 MET A C 1
ATOM 1600 O O . MET A 1 210 ? -22.107 2.971 16.508 1.00 44.91 210 MET A O 1
#

Secondary structure (DSSP, 8-state):
---------HHHHHHHHHHHSSPPSS---HHHHHHHHTTGGGHHHHHHHHHHHHHHHTTSTT--HHHHHHHHHHHHHHHHHHHHHHHHHHHHHT---TT-TTTTTS--TTTTTSS-HHHHHHHHHHHHHHHHHHHHHHHHHH-HHHHHHHHHHHHHHHHHHSTTT-GGGGT-HHHHHHHIIIIIHHHHHHHHHHS------SS-------

Radius of gyration: 19.74 Å; chains: 1; bounding box: 59×37×55 Å

Foldseek 3Di:
DDPPPPPDDPVRQLVCCLVQLEGDPDDGDPVSLLCNQLVVNPLVLLVVLLVVLCVVQVPAAQFDVVLSVLLSLLVSLVSSLLSLVVLLVCVVVVCPDCPNPCVVRYPRCCVVVVDPSVVSVVSSVVSVVSSVVSLVVLCVVQNDVLVVLVVVLVVLSCLCCHPDNVCVVVVCNVVSVCVNSPCSSSVSSNCSRRNDDDPCPDPDDDDPDD